Protein AF-A0A0A1UFB9-F1 (afdb_monomer_lite)

Sequence (248 aa):
MALCEDAFQDNTDITSFVYEGTDKLVIGKNAFKGVTKIVSLTANSGIQSLGTSAFEGDVALTKIDLTGLAEIPESAFKGCSKLADVTGTENVATVQKDAFNGCVKLLSVNFYAPLTKLLDSLASQNNLFFHGTVQPTTLPDPTTPINNKLKVFVTDSYTAGTFGGLIALKANCTTLQCVDITTKIPDENPPQPAANMEKALKCVDCDSKKMSVDGNNYYCEIDMTECIKTHADCRICTKGKCKKCVTS

Radius of gyration: 19.13 Å; chains: 1; bounding box: 50×53×44 Å

Foldseek 3Di:
DEQEACQCALPAPDQEEEAPDLDAYHQEHNVQANHAHHQDYYHPNYHQYYYACSNQQHCRHQEDERANDQEQHHSVCQQVCNHQYYHRQANHQEYAARSCHNVLNPQEDEHEQNHQEAQYLCQNHQEYQYHHQDEHVYAHDPVSHRHQNYAYEYFPSNPDQDHSNHGYAYLVAAQQWAKAPVQDQDPDDVDDDNVVSSVSIDIDGADQQFTDPGRRHNHGDDGNPQLCVVVVQARDDDPSDGPDGNDD

InterPro domains:
  IPR026906 BspA-type LRR region [PF13306] (5-121)
  IPR032675 Leucine-rich repeat domain superfamily [G3DSA:3.80.10.10] (2-139)
  IPR053139 Putative surface bspA-like protein [PTHR45661] (7-246)

pLDDT: mean 91.99, std 8.1, range [52.56, 98.81]

Organism: NCBI:txid370355

Structure (mmCIF, N/CA/C/O backbone):
data_AF-A0A0A1UFB9-F1
#
_entry.id   AF-A0A0A1UFB9-F1
#
loop_
_atom_site.group_PDB
_atom_site.id
_atom_site.type_symbol
_atom_site.label_atom_id
_atom_site.label_alt_id
_atom_site.label_comp_id
_atom_site.label_asym_id
_atom_site.label_entity_id
_atom_site.label_seq_id
_atom_site.pdbx_PDB_ins_code
_atom_site.Cartn_x
_atom_site.Cartn_y
_atom_site.Cartn_z
_atom_site.occupancy
_atom_site.B_iso_or_equiv
_atom_site.auth_seq_id
_atom_site.auth_comp_id
_atom_site.auth_asym_id
_atom_site.auth_atom_id
_atom_site.pdbx_PDB_model_num
ATOM 1 N N . MET A 1 1 ? -23.428 -5.415 4.091 1.00 72.31 1 MET A N 1
ATOM 2 C CA . MET A 1 1 ? -23.648 -4.802 5.416 1.00 72.31 1 MET A CA 1
ATOM 3 C C . MET A 1 1 ? -22.795 -3.549 5.504 1.00 72.31 1 MET A C 1
ATOM 5 O O . MET A 1 1 ? -21.716 -3.518 4.917 1.00 72.31 1 MET A O 1
ATOM 9 N N . ALA A 1 2 ? -23.263 -2.531 6.222 1.00 87.94 2 ALA A N 1
ATOM 10 C CA . ALA A 1 2 ? -22.475 -1.341 6.519 1.00 87.94 2 ALA A CA 1
ATOM 11 C C . ALA A 1 2 ? -22.293 -1.217 8.033 1.00 87.94 2 ALA A C 1
ATOM 13 O O . ALA A 1 2 ? -23.274 -1.299 8.772 1.00 87.94 2 ALA A O 1
ATOM 14 N N . LEU A 1 3 ? -21.056 -1.018 8.484 1.00 94.62 3 LEU A N 1
ATOM 15 C CA . LEU A 1 3 ? -20.804 -0.448 9.801 1.00 94.62 3 LEU A CA 1
ATOM 16 C C . LEU A 1 3 ? -21.127 1.040 9.718 1.00 94.62 3 LEU A C 1
ATOM 18 O O . LEU A 1 3 ? -20.627 1.732 8.829 1.00 94.62 3 LEU A O 1
ATOM 22 N N . CYS A 1 4 ? -21.993 1.511 10.608 1.00 95.25 4 CYS A N 1
ATOM 23 C CA . CYS A 1 4 ? -22.346 2.921 10.677 1.00 95.25 4 CYS A CA 1
ATOM 24 C C . CYS A 1 4 ? -21.146 3.781 11.100 1.00 95.25 4 CYS A C 1
ATOM 26 O O . CYS A 1 4 ? -20.093 3.272 11.495 1.00 95.25 4 CYS A O 1
ATOM 28 N N . GLU A 1 5 ? -21.317 5.099 11.006 1.00 97.62 5 GLU A N 1
ATOM 29 C CA . GLU A 1 5 ? -20.390 6.044 11.628 1.00 97.62 5 GLU A CA 1
ATOM 30 C C . GLU A 1 5 ? -20.233 5.723 13.125 1.00 97.62 5 GLU A C 1
ATOM 32 O O . GLU A 1 5 ? -21.190 5.291 13.773 1.00 97.62 5 GLU A O 1
ATOM 37 N N . ASP A 1 6 ? -19.002 5.852 13.623 1.00 97.69 6 ASP A N 1
ATOM 38 C CA . ASP A 1 6 ? -18.606 5.662 15.026 1.00 97.69 6 ASP A CA 1
ATOM 39 C C . ASP A 1 6 ? -18.915 4.269 15.641 1.00 97.69 6 ASP A C 1
ATOM 41 O O . ASP A 1 6 ? -18.852 4.106 16.858 1.00 97.69 6 ASP A O 1
ATOM 45 N N . ALA A 1 7 ? -19.223 3.239 14.835 1.00 96.50 7 ALA A N 1
ATOM 46 C CA . ALA A 1 7 ? -19.757 1.944 15.301 1.00 96.50 7 ALA A CA 1
ATOM 47 C C . ALA A 1 7 ? -19.012 1.288 16.488 1.00 96.50 7 ALA A C 1
ATOM 49 O O . ALA A 1 7 ? -19.645 0.724 17.381 1.00 96.50 7 ALA A O 1
ATOM 50 N N . PHE A 1 8 ? -17.680 1.352 16.494 1.00 96.25 8 PHE A N 1
ATOM 51 C CA . PHE A 1 8 ? -16.787 0.875 17.555 1.00 96.25 8 PHE A CA 1
ATOM 52 C C . PHE A 1 8 ? -15.813 1.967 18.011 1.00 96.25 8 PHE A C 1
ATOM 54 O O . PHE A 1 8 ? -14.718 1.652 18.482 1.00 96.25 8 PHE A O 1
ATOM 61 N N . GLN A 1 9 ? -16.181 3.240 17.862 1.00 97.38 9 GLN A N 1
ATOM 62 C CA . GLN A 1 9 ? -15.319 4.341 18.274 1.00 97.38 9 GLN A CA 1
ATOM 63 C C . GLN A 1 9 ? -14.924 4.208 19.757 1.00 97.38 9 GLN A C 1
ATOM 65 O O . GLN A 1 9 ? -15.755 3.908 20.615 1.00 97.38 9 GLN A O 1
ATOM 70 N N . ASP A 1 10 ? -13.636 4.411 20.035 1.00 97.00 10 ASP A N 1
ATOM 71 C CA . ASP A 1 10 ? -12.981 4.350 21.343 1.00 97.00 10 ASP A CA 1
ATOM 72 C C . ASP A 1 10 ? -13.217 3.026 22.094 1.00 97.00 10 ASP A C 1
ATOM 74 O O . ASP A 1 10 ? -13.041 2.930 23.313 1.00 97.00 10 ASP A O 1
ATOM 78 N N . ASN A 1 11 ? -13.593 1.963 21.371 1.00 94.12 11 ASN A N 1
ATOM 79 C CA . ASN A 1 11 ? -13.802 0.656 21.967 1.00 94.12 11 ASN A CA 1
ATOM 80 C C . ASN A 1 11 ? -12.454 0.033 22.350 1.00 94.12 11 ASN A C 1
ATOM 82 O O . ASN A 1 11 ? -11.648 -0.373 21.509 1.00 94.12 11 ASN A O 1
ATOM 86 N N . THR A 1 12 ? -12.217 -0.071 23.654 1.00 92.56 12 THR A N 1
ATOM 87 C CA . THR A 1 12 ? -10.966 -0.599 24.206 1.00 92.56 12 THR A CA 1
ATOM 88 C C . THR A 1 12 ? -11.024 -2.090 24.524 1.00 92.56 12 THR A C 1
ATOM 90 O O . THR A 1 12 ? -10.032 -2.633 25.005 1.00 92.56 12 THR A O 1
ATOM 93 N N . ASP A 1 13 ? -12.129 -2.779 24.231 1.00 91.94 13 ASP A N 1
ATOM 94 C CA . ASP A 1 13 ? -12.334 -4.190 24.579 1.00 91.94 13 ASP A CA 1
ATOM 95 C C . ASP A 1 13 ? -12.356 -5.125 23.369 1.00 91.94 13 ASP A C 1
ATOM 97 O O . ASP A 1 13 ? -11.975 -6.290 23.496 1.00 91.94 13 ASP A O 1
ATOM 101 N N . ILE A 1 14 ? -12.744 -4.636 22.189 1.00 91.94 14 ILE A N 1
ATOM 102 C CA . ILE A 1 14 ? -12.795 -5.443 20.971 1.00 91.94 14 ILE A CA 1
ATOM 103 C C . ILE A 1 14 ? -11.387 -5.854 20.515 1.00 91.94 14 ILE A C 1
ATOM 105 O O . ILE A 1 14 ? -10.511 -5.029 20.269 1.00 91.94 14 ILE A O 1
ATOM 109 N N . THR A 1 15 ? -11.164 -7.163 20.398 1.00 90.38 15 THR A N 1
ATOM 110 C CA . THR A 1 15 ? -9.872 -7.757 20.002 1.00 90.38 15 THR A CA 1
ATOM 111 C C . THR A 1 15 ? -9.883 -8.331 18.589 1.00 90.38 15 THR A C 1
ATOM 113 O O . THR A 1 15 ? -8.828 -8.537 17.988 1.00 90.38 15 THR A O 1
ATOM 116 N N . SER A 1 16 ? -11.069 -8.605 18.046 1.00 89.25 16 SER A N 1
ATOM 117 C CA . SER A 1 16 ? -11.245 -9.162 16.709 1.00 89.25 16 SER A CA 1
ATOM 118 C C . SER A 1 16 ? -12.557 -8.692 16.096 1.00 89.25 16 SER A C 1
ATOM 120 O O . SER A 1 16 ? -13.551 -8.506 16.797 1.00 89.25 16 SER A O 1
ATOM 122 N N . PHE A 1 17 ? -12.546 -8.522 14.777 1.00 91.56 17 PHE A N 1
ATOM 123 C CA . PHE A 1 17 ? -13.737 -8.279 13.979 1.00 91.56 17 PHE A CA 1
ATOM 124 C C . PHE A 1 17 ? -13.676 -9.164 12.733 1.00 91.56 17 PHE A C 1
ATOM 126 O O . PHE A 1 17 ? -12.712 -9.105 11.961 1.00 91.56 17 PHE A O 1
ATOM 133 N N . VAL A 1 18 ? -14.703 -9.992 12.553 1.00 92.62 18 VAL A N 1
ATOM 134 C CA . VAL A 1 18 ? -14.841 -10.895 11.408 1.00 92.62 18 VAL A CA 1
ATOM 135 C C . VAL A 1 18 ? -16.180 -10.622 10.744 1.00 92.62 18 VAL A C 1
ATOM 137 O O . VAL A 1 18 ? -17.230 -10.711 11.376 1.00 92.62 18 VAL A O 1
ATOM 140 N N . TYR A 1 19 ? -16.131 -10.296 9.458 1.00 92.50 19 TYR A N 1
ATOM 141 C CA . TYR A 1 19 ? -17.301 -10.156 8.612 1.00 92.50 19 TYR A CA 1
ATOM 142 C C . TYR A 1 19 ? -17.413 -11.343 7.653 1.00 92.50 19 TYR A C 1
ATOM 144 O O . TYR A 1 19 ? -16.629 -11.482 6.712 1.00 92.50 19 TYR A O 1
ATOM 152 N N . GLU A 1 20 ? -18.418 -12.184 7.896 1.00 91.88 20 GLU A N 1
ATOM 153 C CA . GLU A 1 20 ? -18.691 -13.411 7.132 1.00 91.88 20 GLU A CA 1
ATOM 154 C C . GLU A 1 20 ? -19.725 -13.216 6.009 1.00 91.88 20 GLU A C 1
ATOM 156 O O . GLU A 1 20 ? -20.177 -14.182 5.397 1.00 91.88 20 GLU A O 1
ATOM 161 N N . GLY A 1 21 ? -20.118 -11.969 5.727 1.00 88.62 21 GLY A N 1
ATOM 162 C CA . GLY A 1 21 ? -21.078 -11.670 4.669 1.00 88.62 21 GLY A CA 1
ATOM 163 C C . GLY A 1 21 ? -20.560 -12.017 3.271 1.00 88.62 21 GLY A C 1
ATOM 164 O O . GLY A 1 21 ? -19.362 -11.948 2.983 1.00 88.62 21 GLY A O 1
ATOM 165 N N . THR A 1 22 ? -21.490 -12.372 2.383 1.00 91.75 22 THR A N 1
ATOM 166 C CA . THR A 1 22 ? -21.216 -12.684 0.967 1.00 91.75 22 THR A CA 1
ATOM 167 C C . THR A 1 22 ? -21.089 -11.438 0.088 1.00 91.75 22 THR A C 1
ATOM 169 O O . THR A 1 22 ? -20.666 -11.519 -1.060 1.00 91.75 22 THR A O 1
ATOM 172 N N . ASP A 1 23 ? -21.516 -10.287 0.594 1.00 93.19 23 ASP A N 1
ATOM 173 C CA . ASP A 1 23 ? -21.335 -8.971 -0.005 1.00 93.19 23 ASP A CA 1
ATOM 174 C C . ASP A 1 23 ? -20.100 -8.274 0.576 1.00 93.19 23 ASP A C 1
ATOM 176 O O . ASP A 1 23 ? -19.562 -8.682 1.599 1.00 93.19 23 ASP A O 1
ATOM 180 N N . LYS A 1 24 ? -19.628 -7.211 -0.078 1.00 93.19 24 LYS A N 1
ATOM 181 C CA . LYS A 1 24 ? -18.476 -6.438 0.403 1.00 93.19 24 LYS A CA 1
ATOM 182 C C . LYS A 1 24 ? -18.845 -5.565 1.609 1.00 93.19 24 LYS A C 1
ATOM 184 O O . LYS A 1 24 ? -19.926 -4.978 1.654 1.00 93.19 24 LYS A O 1
ATOM 189 N N . LEU A 1 25 ? -17.926 -5.442 2.568 1.00 95.31 25 LEU A N 1
ATOM 190 C CA . LEU A 1 25 ? -18.120 -4.655 3.790 1.00 95.31 25 LEU A CA 1
ATOM 191 C C . LEU A 1 25 ? -17.983 -3.151 3.522 1.00 95.31 25 LEU A C 1
ATOM 193 O O . LEU A 1 25 ? -16.974 -2.710 2.979 1.00 95.31 25 LEU A O 1
ATOM 197 N N . VAL A 1 26 ? -18.950 -2.350 3.963 1.00 96.25 26 VAL A N 1
ATOM 198 C CA . VAL A 1 26 ? -18.821 -0.884 4.022 1.00 96.25 26 VAL A CA 1
ATOM 199 C C . VAL A 1 26 ? -18.446 -0.484 5.447 1.00 96.25 26 VAL A C 1
ATOM 201 O O . VAL A 1 26 ? -19.168 -0.825 6.382 1.00 96.25 26 VAL A O 1
ATOM 204 N N . ILE A 1 27 ? -17.333 0.230 5.625 1.00 97.38 27 ILE A N 1
ATOM 205 C CA . ILE A 1 27 ? -16.881 0.718 6.936 1.00 97.38 27 ILE A CA 1
ATOM 206 C C . ILE A 1 27 ? -17.120 2.225 7.009 1.00 97.38 27 ILE A C 1
ATOM 208 O O . ILE A 1 27 ? -16.573 2.975 6.202 1.00 97.38 27 ILE A O 1
ATOM 212 N N . GLY A 1 28 ? -17.955 2.658 7.953 1.00 98.25 28 GLY A N 1
ATOM 213 C CA . GLY A 1 28 ? -18.307 4.059 8.154 1.00 98.25 28 GLY A CA 1
ATOM 214 C C . GLY A 1 28 ? -17.155 4.927 8.661 1.00 98.25 28 GLY A C 1
ATOM 215 O O . GLY A 1 28 ? -16.090 4.448 9.060 1.00 98.25 28 GLY A O 1
ATOM 216 N N . LYS A 1 29 ? -17.387 6.242 8.651 1.00 98.56 29 LYS A N 1
ATOM 217 C CA . LYS A 1 29 ? -16.481 7.230 9.247 1.00 98.56 29 LYS A CA 1
ATOM 218 C C . LYS A 1 29 ? -16.231 6.889 10.719 1.00 98.56 29 LYS A C 1
ATOM 220 O O . LYS A 1 29 ? -17.159 6.480 11.408 1.00 98.56 29 LYS A O 1
ATOM 225 N N . ASN A 1 30 ? -14.981 7.017 11.168 1.00 98.38 30 ASN A N 1
ATOM 226 C CA . ASN A 1 30 ? -14.543 6.718 12.540 1.00 98.38 30 ASN A CA 1
ATOM 227 C C . ASN A 1 30 ? -14.933 5.325 13.090 1.00 98.38 30 ASN A C 1
ATOM 229 O O . ASN A 1 30 ? -14.863 5.121 14.301 1.00 98.38 30 ASN A O 1
ATOM 233 N N . ALA A 1 31 ? -15.368 4.366 12.262 1.00 97.88 31 ALA A N 1
ATOM 234 C CA . ALA A 1 31 ? -16.019 3.150 12.758 1.00 97.88 31 ALA A CA 1
ATOM 235 C C . ALA A 1 31 ? -15.164 2.339 13.748 1.00 97.88 31 ALA A C 1
ATOM 237 O O . ALA A 1 31 ? -15.726 1.665 14.598 1.00 97.88 31 ALA A O 1
ATOM 238 N N . PHE A 1 32 ? -13.838 2.422 13.665 1.00 97.69 32 PHE A N 1
ATOM 239 C CA . PHE A 1 32 ? -12.862 1.837 14.590 1.00 97.69 32 PHE A CA 1
ATOM 240 C C . PHE A 1 32 ? -11.864 2.884 15.116 1.00 97.69 32 PHE A C 1
ATOM 242 O O . PHE A 1 32 ? -10.757 2.546 15.537 1.00 97.69 32 PHE A O 1
ATOM 249 N N . LYS A 1 33 ? -12.223 4.173 15.087 1.00 98.00 33 LYS A N 1
ATOM 250 C CA . LYS A 1 33 ? -11.362 5.237 15.609 1.00 98.00 33 LYS A CA 1
ATOM 251 C C . LYS A 1 33 ? -11.097 5.010 17.096 1.00 98.00 33 LYS A C 1
ATOM 253 O O . LYS A 1 33 ? -12.036 4.781 17.842 1.00 98.00 33 LYS A O 1
ATOM 258 N N . GLY A 1 34 ? -9.842 5.073 17.529 1.00 96.75 34 GLY A N 1
ATOM 259 C CA . GLY A 1 34 ? -9.447 4.922 18.932 1.00 96.75 34 GLY A CA 1
ATOM 260 C C . GLY A 1 34 ? -9.547 3.496 19.483 1.00 96.75 34 GLY A C 1
ATOM 261 O O . GLY A 1 34 ? -9.358 3.292 20.682 1.00 96.75 34 GLY A O 1
ATOM 262 N N . VAL A 1 35 ? -9.818 2.492 18.643 1.00 96.06 35 VAL A N 1
ATOM 263 C CA . VAL A 1 35 ? -9.747 1.083 19.051 1.00 96.06 35 VAL A CA 1
ATOM 264 C C . VAL A 1 35 ? -8.301 0.720 19.371 1.00 96.06 35 VAL A C 1
ATOM 266 O O . VAL A 1 35 ? -7.392 1.119 18.670 1.00 96.06 35 VAL A O 1
ATOM 269 N N . THR A 1 36 ? -8.034 -0.027 20.442 1.00 93.81 36 THR A N 1
ATOM 270 C CA . THR A 1 36 ? -6.639 -0.247 20.899 1.00 93.81 36 THR A CA 1
ATOM 271 C C . THR A 1 36 ? -6.198 -1.704 20.922 1.00 93.81 36 THR A C 1
ATOM 273 O O . THR A 1 36 ? -5.079 -1.996 21.356 1.00 93.81 36 THR A O 1
ATOM 276 N N . LYS A 1 37 ? -7.059 -2.634 20.487 1.00 93.62 37 LYS A N 1
ATOM 277 C CA . LYS A 1 37 ? -6.829 -4.079 20.640 1.00 93.62 37 LYS A CA 1
ATOM 278 C C . LYS A 1 37 ? -7.115 -4.937 19.399 1.00 93.62 37 LYS A C 1
ATOM 280 O O . LYS A 1 37 ? -6.776 -6.121 19.440 1.00 93.62 37 LYS A O 1
ATOM 285 N N . ILE A 1 38 ? -7.668 -4.404 18.304 1.00 90.81 38 ILE A N 1
ATOM 286 C CA . ILE A 1 38 ? -7.884 -5.192 17.077 1.00 90.81 38 ILE A CA 1
ATOM 287 C C . ILE A 1 38 ? -6.554 -5.381 16.349 1.00 90.81 38 ILE A C 1
ATOM 289 O O . ILE A 1 38 ? -5.980 -4.442 15.824 1.00 90.81 38 ILE A O 1
ATOM 293 N N . V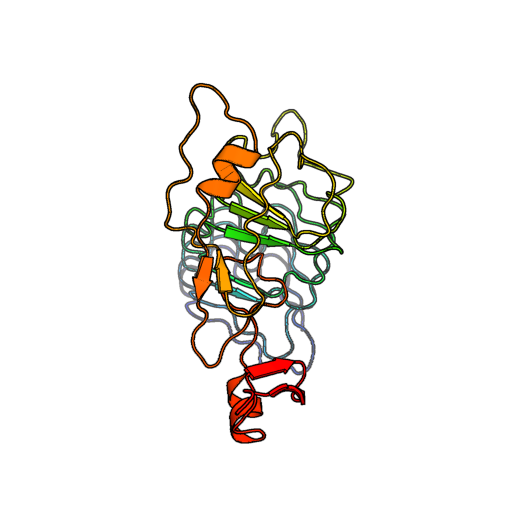AL A 1 39 ? -6.066 -6.619 16.274 1.00 87.56 39 VAL A N 1
ATOM 294 C CA . VAL A 1 39 ? -4.804 -6.929 15.570 1.00 87.56 39 VAL A CA 1
ATOM 295 C C . VAL A 1 39 ? -5.000 -7.022 14.053 1.00 87.56 39 VAL A C 1
ATOM 297 O O . VAL A 1 39 ? -4.094 -6.701 13.278 1.00 87.56 39 VAL A O 1
ATOM 300 N N . SER A 1 40 ? -6.183 -7.472 13.630 1.00 83.06 40 SER A N 1
ATOM 301 C CA . SER A 1 40 ? -6.569 -7.637 12.229 1.00 83.06 40 SER A CA 1
ATOM 302 C C . SER A 1 40 ? -8.086 -7.609 12.066 1.00 83.06 40 SER A C 1
ATOM 304 O O . SER A 1 40 ? -8.804 -8.179 12.891 1.00 83.06 40 SER A O 1
ATOM 306 N N . LEU A 1 41 ? -8.552 -7.042 10.955 1.00 90.44 41 LEU A N 1
ATOM 307 C CA . LEU A 1 41 ? -9.936 -7.120 10.494 1.00 90.44 41 LEU A CA 1
ATOM 308 C C . LEU A 1 41 ? -10.030 -8.110 9.328 1.00 90.44 41 LEU A C 1
ATOM 310 O O . LEU A 1 41 ? -9.245 -8.028 8.387 1.00 90.44 41 LEU A O 1
ATOM 314 N N . THR A 1 42 ? -10.985 -9.041 9.385 1.00 88.25 42 THR A N 1
ATOM 315 C CA . THR A 1 42 ? -11.231 -10.001 8.294 1.00 88.25 42 THR A CA 1
ATOM 316 C C . THR A 1 42 ? -12.593 -9.739 7.666 1.00 88.25 42 THR A C 1
ATOM 318 O O . THR A 1 42 ? -13.601 -9.741 8.368 1.00 88.25 42 THR A O 1
ATOM 321 N N . ALA A 1 43 ? -12.634 -9.544 6.348 1.00 90.94 43 ALA A N 1
ATOM 322 C CA . ALA A 1 43 ? -13.863 -9.458 5.562 1.00 90.94 43 ALA A CA 1
ATOM 323 C C . ALA A 1 43 ? -13.732 -10.370 4.336 1.00 90.94 43 ALA A C 1
ATOM 325 O O . ALA A 1 43 ? -13.026 -10.027 3.392 1.00 90.94 43 ALA A O 1
ATOM 326 N N . ASN A 1 44 ? -14.395 -11.531 4.348 1.00 87.12 44 ASN A N 1
ATOM 327 C CA . ASN A 1 44 ? -14.153 -12.604 3.365 1.00 87.12 44 ASN A CA 1
ATOM 328 C C . ASN A 1 44 ? -14.415 -12.177 1.916 1.00 87.12 44 ASN A C 1
ATOM 330 O O . ASN A 1 44 ? -13.690 -12.563 1.004 1.00 87.12 44 ASN A O 1
ATOM 334 N N . SER A 1 45 ? -15.445 -11.359 1.715 1.00 90.12 45 SER A N 1
ATOM 335 C CA . SER A 1 45 ? -15.814 -10.829 0.399 1.00 90.12 45 SER A CA 1
ATOM 336 C C . SER A 1 45 ? -15.057 -9.542 0.038 1.00 90.12 45 SER A C 1
ATOM 338 O O . SER A 1 45 ? -15.257 -8.993 -1.046 1.00 90.12 45 SER A O 1
ATOM 340 N N . GLY A 1 46 ? -14.186 -9.059 0.931 1.00 92.12 46 GLY A N 1
ATOM 341 C CA . GLY A 1 46 ? -13.446 -7.806 0.816 1.00 92.12 46 GLY A CA 1
ATOM 342 C C . GLY A 1 46 ? -14.195 -6.586 1.360 1.00 92.12 46 GLY A C 1
ATOM 343 O O . GLY A 1 46 ? -15.350 -6.656 1.794 1.00 92.12 46 GLY A O 1
ATOM 344 N N . ILE A 1 47 ? -13.515 -5.441 1.323 1.00 94.88 47 ILE A N 1
ATOM 345 C CA . ILE A 1 47 ? -14.041 -4.141 1.751 1.00 94.88 47 ILE A CA 1
ATOM 346 C C . ILE A 1 47 ? -14.488 -3.366 0.503 1.00 94.88 47 ILE A C 1
ATOM 348 O O . ILE A 1 47 ? -13.776 -3.296 -0.495 1.00 94.88 47 ILE A O 1
ATOM 352 N N . GLN A 1 48 ? -15.697 -2.808 0.533 1.00 95.06 48 GLN A N 1
ATOM 353 C CA . GLN A 1 48 ? -16.255 -1.984 -0.543 1.00 95.06 48 GLN A CA 1
ATOM 354 C C . GLN A 1 48 ? -15.777 -0.535 -0.453 1.00 95.06 48 GLN A C 1
ATOM 356 O O . GLN A 1 48 ? -15.500 0.086 -1.478 1.00 95.06 48 GLN A O 1
ATOM 361 N N . SER A 1 49 ? -15.749 0.013 0.762 1.00 95.75 49 SER A N 1
ATOM 362 C CA . SER A 1 49 ? -15.375 1.399 1.034 1.00 95.75 49 SER A CA 1
ATOM 363 C C . SER A 1 49 ? -14.975 1.589 2.495 1.00 95.75 49 SER A C 1
ATOM 365 O O . SER A 1 49 ? -15.465 0.884 3.382 1.00 95.75 49 SER A O 1
ATOM 367 N N . LEU A 1 50 ? -14.137 2.596 2.727 1.00 97.12 50 LEU A N 1
ATOM 368 C CA . LEU A 1 50 ? -13.759 3.100 4.043 1.00 97.12 50 LEU A CA 1
ATOM 369 C C . LEU A 1 50 ? -14.286 4.527 4.208 1.00 97.12 50 LEU A C 1
ATOM 371 O O . LEU A 1 50 ? -14.340 5.283 3.239 1.00 97.12 50 LEU A O 1
ATOM 375 N N . GLY A 1 51 ? -14.647 4.904 5.430 1.00 98.38 51 GLY A N 1
ATOM 376 C CA . GLY A 1 51 ? -14.920 6.287 5.797 1.00 98.38 51 GLY A CA 1
ATOM 377 C C . GLY A 1 51 ? -13.662 7.022 6.261 1.00 98.38 51 GLY A C 1
ATOM 378 O O . GLY A 1 51 ? -12.653 6.409 6.615 1.00 98.38 51 GLY A O 1
ATOM 379 N N . THR A 1 52 ? -13.735 8.353 6.298 1.00 98.69 52 THR A N 1
ATOM 380 C CA . THR A 1 52 ? -12.722 9.213 6.932 1.00 98.69 52 THR A CA 1
ATOM 381 C C . THR A 1 52 ? -12.402 8.715 8.339 1.00 98.69 52 THR A C 1
ATOM 383 O O . THR A 1 52 ? -13.314 8.350 9.086 1.00 98.69 52 THR A O 1
ATOM 386 N N . SER A 1 53 ? -11.117 8.688 8.697 1.00 98.69 53 SER A N 1
ATOM 387 C CA . SER A 1 53 ? -10.654 8.287 10.031 1.00 98.69 53 SER A CA 1
ATOM 388 C C . SER A 1 53 ? -11.129 6.903 10.506 1.00 98.69 53 SER A C 1
ATOM 390 O O . SER A 1 53 ? -11.156 6.655 11.709 1.00 98.69 53 SER A O 1
ATOM 392 N N . ALA A 1 54 ? -11.513 5.992 9.599 1.00 98.25 54 ALA A N 1
ATOM 393 C CA . ALA A 1 54 ? -12.129 4.709 9.956 1.00 98.25 54 ALA A CA 1
ATOM 394 C C . ALA A 1 54 ? -11.342 3.899 11.001 1.00 98.25 54 ALA A C 1
ATOM 396 O O . ALA A 1 54 ? -11.975 3.278 11.842 1.00 98.25 54 ALA A O 1
ATOM 397 N N . PHE A 1 55 ? -10.009 3.942 10.985 1.00 98.25 55 PHE A N 1
ATOM 398 C CA . PHE A 1 55 ? -9.115 3.293 11.953 1.00 98.25 55 PHE A CA 1
ATOM 399 C C . PHE A 1 55 ? -8.155 4.299 12.608 1.00 98.25 55 PHE A C 1
ATOM 401 O O . PHE A 1 55 ? -7.067 3.937 13.049 1.00 98.25 55 PHE A O 1
ATOM 408 N N . GLU A 1 56 ? -8.505 5.588 12.649 1.00 98.50 56 GLU A N 1
ATOM 409 C CA . GLU A 1 56 ? -7.630 6.597 13.252 1.00 98.50 56 GLU A CA 1
ATOM 410 C C . GLU A 1 56 ? -7.328 6.234 14.715 1.00 98.50 56 GLU A C 1
ATOM 412 O O . GLU A 1 56 ? -8.233 6.059 15.520 1.00 98.50 56 GLU A O 1
ATOM 417 N N . GLY A 1 57 ? -6.054 6.145 15.081 1.00 97.62 57 GLY A N 1
ATOM 418 C CA . GLY A 1 57 ? -5.614 5.800 16.427 1.00 97.62 57 GLY A CA 1
ATOM 419 C C . GLY A 1 57 ? -5.660 4.306 16.750 1.00 97.62 57 GLY A C 1
ATOM 420 O O . GLY A 1 57 ? -5.456 3.973 17.917 1.00 97.62 57 GLY A O 1
ATOM 421 N N . ASP A 1 58 ? -5.871 3.413 15.770 1.00 95.81 58 ASP A N 1
ATOM 422 C CA . ASP A 1 58 ? -5.791 1.969 16.015 1.00 95.81 58 ASP A CA 1
ATOM 423 C C . ASP A 1 58 ? -4.350 1.482 16.204 1.00 95.81 58 ASP A C 1
ATOM 425 O O . ASP A 1 58 ? -3.648 1.055 15.286 1.00 95.81 58 ASP A O 1
ATOM 429 N N . VAL A 1 59 ? -3.881 1.548 17.448 1.00 95.50 59 VAL A N 1
ATOM 430 C CA . VAL A 1 59 ? -2.510 1.177 17.824 1.00 95.50 59 VAL A CA 1
ATOM 431 C C . VAL A 1 59 ? -2.269 -0.336 17.875 1.00 95.50 59 VAL A C 1
ATOM 433 O O . VAL A 1 59 ? -1.156 -0.754 18.214 1.00 95.50 59 VAL A O 1
ATOM 436 N N . ALA A 1 60 ? -3.274 -1.168 17.589 1.00 95.81 60 ALA A N 1
ATOM 437 C CA . ALA A 1 60 ? -3.137 -2.621 17.547 1.00 95.81 60 ALA A CA 1
ATOM 438 C C . ALA A 1 60 ? -3.157 -3.192 16.132 1.00 95.81 60 ALA A C 1
ATOM 440 O O . ALA A 1 60 ? -2.523 -4.232 15.934 1.00 95.81 60 ALA A O 1
ATOM 441 N N . LEU A 1 61 ? -3.813 -2.529 15.174 1.00 96.38 61 LEU A N 1
ATOM 442 C CA . LEU A 1 61 ? -3.915 -3.015 13.802 1.00 96.38 61 LEU A CA 1
ATOM 443 C C . LEU A 1 61 ? -2.520 -3.234 13.213 1.00 96.38 61 LEU A C 1
ATOM 445 O O . LEU A 1 61 ? -1.703 -2.319 13.169 1.00 96.38 61 LEU A O 1
ATOM 449 N N . THR A 1 62 ? -2.238 -4.460 12.774 1.00 9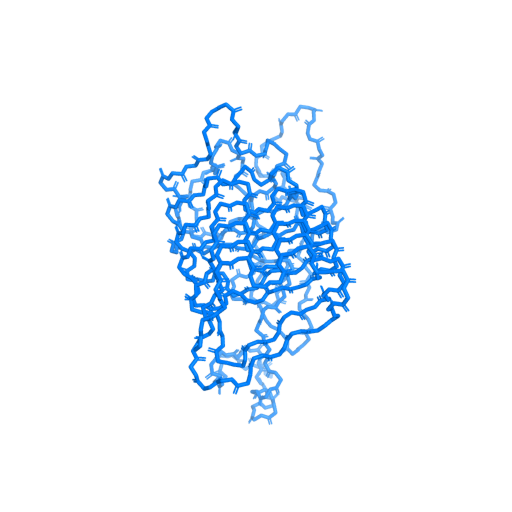6.44 62 THR A N 1
ATOM 450 C CA . THR A 1 62 ? -0.921 -4.837 12.221 1.00 96.44 62 THR A CA 1
ATOM 451 C C . THR A 1 62 ? -0.925 -4.963 10.709 1.00 96.44 62 THR A C 1
ATOM 453 O O . THR A 1 62 ? 0.101 -4.727 10.072 1.00 96.44 62 THR A O 1
ATOM 456 N N . LYS A 1 63 ? -2.074 -5.316 10.132 1.00 95.19 63 LYS A N 1
ATOM 457 C CA . LYS A 1 63 ? -2.228 -5.530 8.698 1.00 95.19 63 LYS A CA 1
ATOM 458 C C . LYS A 1 63 ? -3.631 -5.198 8.220 1.00 95.19 63 LYS A C 1
ATOM 460 O O . LYS A 1 63 ? -4.595 -5.416 8.958 1.00 95.19 63 LYS A O 1
ATOM 465 N N . ILE A 1 64 ? -3.745 -4.762 6.970 1.00 95.38 64 ILE A N 1
ATOM 466 C CA . ILE A 1 64 ? -5.032 -4.616 6.289 1.00 95.38 64 ILE A CA 1
ATOM 467 C C . ILE A 1 64 ? -4.924 -4.919 4.792 1.00 95.38 64 ILE A C 1
ATOM 469 O O . ILE A 1 64 ? -3.949 -4.559 4.135 1.00 95.38 64 ILE A O 1
ATOM 473 N N . ASP A 1 65 ? -5.955 -5.579 4.266 1.00 94.12 65 ASP A N 1
ATOM 474 C CA . ASP A 1 65 ? -6.136 -5.817 2.838 1.00 94.12 65 ASP A CA 1
ATOM 475 C C . ASP A 1 65 ? -7.173 -4.837 2.275 1.00 94.12 65 ASP A C 1
ATOM 477 O O . ASP A 1 65 ? -8.317 -4.786 2.732 1.00 94.12 65 ASP A O 1
ATOM 481 N N . LEU A 1 66 ? -6.755 -4.044 1.291 1.00 95.69 66 LEU A N 1
ATOM 482 C CA . LEU A 1 66 ? -7.545 -2.998 0.644 1.00 95.69 66 LEU A CA 1
ATOM 483 C C . LEU A 1 66 ? -8.073 -3.422 -0.732 1.00 95.69 66 LEU A C 1
ATOM 485 O O . LEU A 1 66 ? -8.548 -2.574 -1.493 1.00 95.69 66 LEU A O 1
ATOM 489 N N . THR A 1 67 ? -8.015 -4.719 -1.055 1.00 92.94 67 THR A N 1
ATOM 490 C CA . THR A 1 67 ? -8.380 -5.251 -2.372 1.00 92.94 67 THR A CA 1
ATOM 491 C C . THR A 1 67 ? -9.735 -4.726 -2.850 1.00 92.94 67 THR A C 1
ATOM 493 O O . THR A 1 67 ? -10.797 -5.020 -2.297 1.00 92.94 67 THR A O 1
ATOM 496 N N . GLY A 1 68 ? -9.696 -3.979 -3.956 1.00 91.88 68 GLY A N 1
ATOM 497 C CA . GLY A 1 68 ? -10.883 -3.450 -4.630 1.00 91.88 68 GLY A CA 1
ATOM 498 C C . GLY A 1 68 ? -11.346 -2.071 -4.158 1.00 91.88 68 GLY A C 1
ATOM 499 O O . GLY A 1 68 ? -12.349 -1.589 -4.685 1.00 91.88 68 GLY A O 1
ATOM 500 N N . LEU A 1 69 ? -10.636 -1.430 -3.226 1.00 97.25 69 LEU A N 1
ATOM 501 C CA . LEU A 1 69 ? -10.877 -0.034 -2.874 1.00 97.25 69 LEU A CA 1
ATOM 502 C C . LEU A 1 69 ? -10.345 0.910 -3.955 1.00 97.25 69 LEU A C 1
ATOM 504 O O . LEU A 1 69 ? -9.227 0.757 -4.442 1.00 97.25 69 LEU A O 1
ATOM 508 N N . ALA A 1 70 ? -11.151 1.917 -4.293 1.00 97.38 70 ALA A N 1
ATOM 509 C CA . ALA A 1 70 ? -10.761 2.996 -5.200 1.00 97.38 70 ALA A CA 1
ATOM 510 C C . ALA A 1 70 ? -10.106 4.180 -4.466 1.00 97.38 70 ALA A C 1
ATOM 512 O O . ALA A 1 70 ? -9.380 4.964 -5.075 1.00 97.38 70 ALA A O 1
ATOM 513 N N . GLU A 1 71 ? -10.357 4.323 -3.165 1.00 98.50 71 GLU A N 1
ATOM 514 C CA . GLU A 1 71 ? -9.892 5.453 -2.368 1.00 98.50 71 GLU A CA 1
ATOM 515 C C . GLU A 1 71 ? -9.482 5.006 -0.965 1.00 98.50 71 GLU A C 1
ATOM 517 O O . GLU A 1 71 ? -10.156 4.181 -0.344 1.00 98.50 71 GLU A O 1
ATOM 522 N N . ILE A 1 72 ? -8.390 5.592 -0.473 1.00 98.75 72 ILE A N 1
ATOM 523 C CA . ILE A 1 72 ? -7.991 5.558 0.932 1.00 98.75 72 ILE A CA 1
ATOM 524 C C . ILE A 1 72 ? -8.331 6.930 1.533 1.00 98.75 72 ILE A C 1
ATOM 526 O O . ILE A 1 72 ? -7.675 7.913 1.173 1.00 98.75 72 ILE A O 1
ATOM 530 N N . PRO A 1 73 ? -9.364 7.019 2.393 1.00 98.81 73 PRO A N 1
ATOM 531 C CA . PRO A 1 73 ? -9.880 8.288 2.902 1.00 98.81 73 PRO A CA 1
ATOM 532 C C . PRO A 1 73 ? -8.912 9.051 3.802 1.00 98.81 73 PRO A C 1
ATOM 534 O O . PRO A 1 73 ? -7.925 8.511 4.306 1.00 98.81 73 PRO A O 1
ATOM 537 N N . GLU A 1 74 ? -9.247 10.321 4.044 1.00 98.69 74 GLU A N 1
ATOM 538 C CA . GLU A 1 74 ? -8.458 11.199 4.906 1.00 98.69 74 GLU A CA 1
ATOM 539 C C . GLU A 1 74 ? -8.315 10.577 6.296 1.00 98.69 74 GLU A C 1
ATOM 541 O O . GLU A 1 74 ? -9.290 10.095 6.881 1.00 98.69 74 GLU A O 1
ATOM 546 N N . SER A 1 75 ? -7.083 10.567 6.808 1.00 98.69 75 SER A N 1
ATOM 547 C CA . SER A 1 75 ? -6.737 10.019 8.124 1.00 98.69 75 SER A CA 1
ATOM 548 C C . SER A 1 75 ? -7.179 8.567 8.380 1.00 98.69 75 SER A C 1
ATOM 550 O O . SER A 1 75 ? -7.197 8.147 9.535 1.00 98.69 75 SER A O 1
ATOM 552 N N . ALA A 1 76 ? -7.517 7.778 7.348 1.00 98.62 76 ALA A N 1
ATOM 553 C CA . ALA A 1 76 ? -8.127 6.453 7.508 1.00 98.62 76 ALA A CA 1
ATOM 554 C C . ALA A 1 76 ? -7.357 5.517 8.455 1.00 98.62 76 ALA A C 1
ATOM 556 O O . ALA A 1 76 ? -7.994 4.805 9.222 1.00 98.62 76 ALA A O 1
ATOM 557 N N . PHE A 1 77 ? -6.022 5.563 8.444 1.00 98.75 77 PHE A N 1
ATOM 558 C CA . PHE A 1 77 ? -5.128 4.799 9.324 1.00 98.75 77 PHE A CA 1
ATOM 559 C C . PHE A 1 77 ? -4.208 5.706 10.148 1.00 98.75 77 PHE A C 1
ATOM 561 O O . PHE A 1 77 ? -3.171 5.271 10.653 1.00 98.75 77 PHE A O 1
ATOM 568 N N . LYS A 1 78 ? -4.550 6.989 10.297 1.00 98.69 78 LYS A N 1
ATOM 569 C CA . LYS A 1 78 ? -3.710 7.940 11.027 1.00 98.69 78 LYS A CA 1
ATOM 570 C C . LYS A 1 78 ? -3.450 7.439 12.446 1.00 98.69 78 LYS A C 1
ATOM 572 O O . LYS A 1 78 ? -4.379 7.112 13.165 1.00 98.69 78 LYS A O 1
ATOM 577 N N . GLY A 1 79 ? -2.194 7.375 12.870 1.00 98.44 79 GLY A N 1
ATOM 578 C CA . GLY A 1 79 ? -1.804 6.908 14.198 1.00 98.44 79 GLY A CA 1
ATOM 579 C C . GLY A 1 79 ? -1.866 5.390 14.398 1.00 98.44 79 GLY A C 1
ATOM 580 O O . GLY A 1 79 ? -1.645 4.946 15.527 1.00 98.44 79 GLY A O 1
ATOM 581 N N . CYS A 1 80 ? -2.098 4.588 13.348 1.00 98.25 80 CYS A N 1
ATOM 582 C CA . CYS A 1 80 ? -2.001 3.125 13.4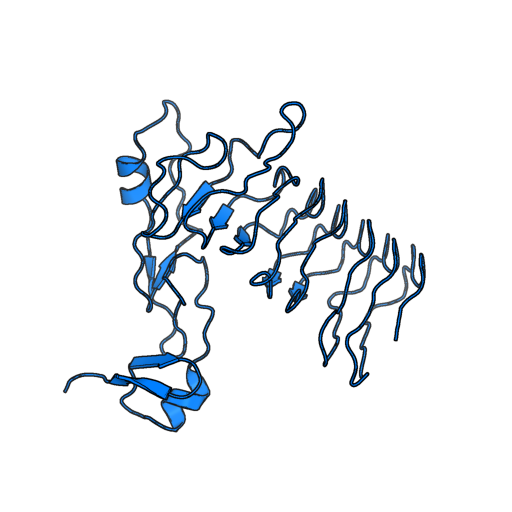09 1.00 98.25 80 CYS A CA 1
ATOM 583 C C . CYS A 1 80 ? -0.543 2.667 13.578 1.00 98.25 80 CYS A C 1
ATOM 585 O O . CYS A 1 80 ? 0.096 2.145 12.667 1.00 98.25 80 CYS A O 1
ATOM 587 N N . SER A 1 81 ? 0.028 2.897 14.759 1.00 97.81 81 SER A N 1
ATOM 588 C CA . SER A 1 81 ? 1.474 2.801 14.998 1.00 97.81 81 SER A CA 1
ATOM 589 C C . SER A 1 81 ? 2.060 1.392 14.859 1.00 97.81 81 SER A C 1
ATOM 591 O O . SER A 1 81 ? 3.278 1.261 14.735 1.00 97.81 81 SER A O 1
ATOM 593 N N . LYS A 1 82 ? 1.224 0.346 14.868 1.00 98.00 82 LYS A N 1
ATOM 594 C CA . LYS A 1 82 ? 1.632 -1.048 14.641 1.00 98.00 82 LYS A CA 1
ATOM 595 C C . LYS A 1 82 ? 1.328 -1.568 13.241 1.00 98.00 82 LYS A C 1
ATOM 597 O O . LYS A 1 82 ? 1.780 -2.672 12.938 1.00 98.00 82 LYS A O 1
ATOM 602 N N . LEU A 1 83 ? 0.630 -0.798 12.404 1.00 98.06 83 LEU A N 1
ATOM 603 C CA . LEU A 1 83 ? 0.324 -1.207 11.039 1.00 98.06 83 LEU A CA 1
ATOM 604 C C . LEU A 1 83 ? 1.645 -1.353 10.297 1.00 98.06 83 LEU A C 1
ATOM 606 O O . LEU A 1 83 ? 2.405 -0.393 10.213 1.00 98.06 83 LEU A O 1
ATOM 610 N N . ALA A 1 84 ? 1.933 -2.564 9.839 1.00 96.69 84 ALA A N 1
ATOM 611 C CA . ALA A 1 84 ? 3.176 -2.932 9.176 1.00 96.69 84 ALA A CA 1
ATOM 612 C C . ALA A 1 84 ? 2.936 -3.370 7.730 1.00 96.69 84 ALA A C 1
ATOM 614 O O . ALA A 1 84 ? 3.801 -3.143 6.889 1.00 96.69 84 ALA A O 1
ATOM 615 N N . ASP A 1 85 ? 1.754 -3.926 7.446 1.00 94.88 85 ASP A N 1
ATOM 616 C CA . ASP A 1 85 ? 1.425 -4.492 6.141 1.00 94.88 85 ASP A CA 1
ATOM 617 C C . ASP A 1 85 ? 0.119 -3.914 5.582 1.00 94.88 85 ASP A C 1
ATOM 619 O O . ASP A 1 85 ? -0.954 -4.037 6.176 1.00 94.88 85 ASP A O 1
ATOM 623 N N . VAL A 1 86 ? 0.206 -3.316 4.396 1.00 96.19 86 VAL A N 1
ATOM 624 C CA . VAL A 1 86 ? -0.949 -2.881 3.605 1.00 96.19 86 VAL A CA 1
ATOM 625 C C . VAL A 1 86 ? -0.850 -3.531 2.233 1.00 96.19 86 VAL A C 1
ATOM 627 O O . VAL A 1 86 ? 0.128 -3.326 1.514 1.00 96.19 86 VAL A O 1
ATOM 630 N N . THR A 1 87 ? -1.863 -4.313 1.869 1.00 93.56 87 THR A N 1
ATOM 631 C CA . THR A 1 87 ? -1.946 -5.018 0.580 1.00 93.56 87 THR A CA 1
ATOM 632 C C . THR A 1 87 ? -3.209 -4.621 -0.181 1.00 93.56 87 THR A C 1
ATOM 634 O O . THR A 1 87 ? -4.067 -3.924 0.360 1.00 93.56 87 THR A O 1
ATOM 637 N N . GLY A 1 88 ? -3.352 -5.062 -1.434 1.00 93.62 88 GLY A N 1
ATOM 638 C CA . GLY A 1 88 ? -4.598 -4.879 -2.187 1.00 93.62 88 GLY A CA 1
ATOM 639 C C . GLY A 1 88 ? -4.798 -3.468 -2.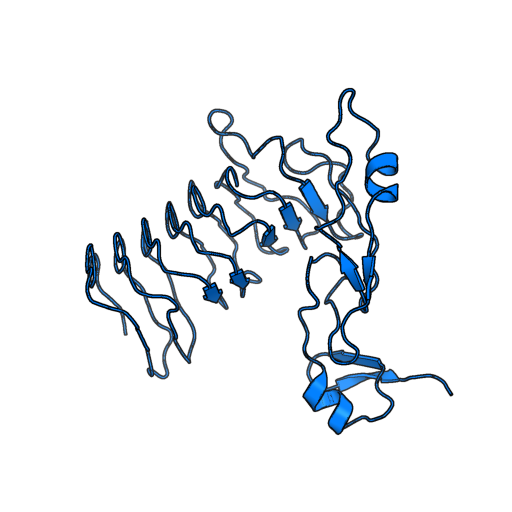754 1.00 93.62 88 GLY A C 1
ATOM 640 O O . GLY A 1 88 ? -5.929 -3.027 -2.962 1.00 93.62 88 GLY A O 1
ATOM 641 N N . THR A 1 89 ? -3.718 -2.713 -2.964 1.00 96.69 89 THR A N 1
ATOM 642 C CA . THR A 1 89 ? -3.762 -1.308 -3.403 1.00 96.69 89 THR A CA 1
ATOM 643 C C . THR A 1 89 ? -3.818 -1.131 -4.926 1.00 96.69 89 THR A C 1
ATOM 645 O O . THR A 1 89 ? -3.747 -0.006 -5.418 1.00 96.69 89 THR A O 1
ATOM 648 N N . GLU A 1 90 ? -3.978 -2.208 -5.700 1.00 95.31 90 GLU A N 1
ATOM 649 C CA . GLU A 1 90 ? -3.900 -2.216 -7.170 1.00 95.31 90 GLU A CA 1
ATOM 650 C C . GLU A 1 90 ? -4.955 -1.333 -7.839 1.00 95.31 90 GLU A C 1
ATOM 652 O O . GLU A 1 90 ? -4.723 -0.828 -8.935 1.00 95.31 90 GLU A O 1
ATOM 657 N N . ASN A 1 91 ? -6.101 -1.133 -7.183 1.00 97.25 91 ASN A N 1
ATOM 658 C CA . ASN A 1 91 ? -7.215 -0.334 -7.699 1.00 97.25 91 ASN A CA 1
ATOM 659 C C . ASN A 1 91 ? -7.312 1.064 -7.070 1.00 97.25 91 ASN A C 1
ATOM 661 O O . ASN A 1 91 ? -8.203 1.832 -7.438 1.00 97.25 91 ASN A O 1
ATOM 665 N N . VAL A 1 92 ? -6.422 1.403 -6.133 1.00 98.62 92 VAL A N 1
ATOM 666 C CA . VAL A 1 92 ? -6.478 2.679 -5.415 1.00 98.62 92 VAL A CA 1
ATOM 667 C C . VAL A 1 92 ? -6.130 3.813 -6.375 1.00 98.62 92 VAL A C 1
ATOM 669 O O . VAL A 1 92 ? -5.004 3.931 -6.851 1.00 98.62 92 VAL A O 1
ATOM 672 N N . ALA A 1 93 ? -7.111 4.671 -6.638 1.00 98.62 93 ALA A N 1
ATOM 673 C CA . ALA A 1 93 ? -6.983 5.841 -7.493 1.00 98.62 93 ALA A CA 1
ATOM 674 C C . ALA A 1 93 ? -6.658 7.117 -6.709 1.00 98.62 93 ALA A C 1
ATOM 676 O O . ALA A 1 93 ? -6.069 8.049 -7.265 1.00 98.62 93 ALA A O 1
ATOM 677 N N . THR A 1 94 ? -7.053 7.177 -5.433 1.00 98.81 94 THR A N 1
ATOM 678 C CA . THR A 1 94 ? -6.832 8.328 -4.550 1.00 98.81 94 THR A CA 1
ATOM 679 C C . THR A 1 94 ? -6.368 7.885 -3.168 1.00 98.81 94 THR A C 1
ATOM 681 O O . THR A 1 94 ? -6.981 7.024 -2.544 1.00 98.81 94 THR A O 1
ATOM 684 N N . VAL A 1 95 ? -5.310 8.520 -2.673 1.00 98.81 95 VAL A N 1
ATOM 685 C CA . VAL A 1 95 ? -4.882 8.444 -1.272 1.00 98.81 95 VAL A CA 1
ATOM 686 C C . VAL A 1 95 ? -4.996 9.845 -0.698 1.00 98.81 95 VAL A C 1
ATOM 688 O O . VAL A 1 95 ? -4.300 10.757 -1.146 1.00 98.81 95 VAL A O 1
ATOM 691 N N . GLN A 1 96 ? -5.914 10.031 0.241 1.00 98.69 96 GLN A N 1
ATOM 692 C CA . GLN A 1 96 ? -6.202 11.331 0.836 1.00 98.69 96 GLN A CA 1
ATOM 693 C C . GLN A 1 96 ? -5.150 11.739 1.870 1.00 98.69 96 GLN A C 1
ATOM 695 O O . GLN A 1 96 ? -4.289 10.955 2.268 1.00 98.69 96 GLN A O 1
ATOM 700 N N . LYS A 1 97 ? -5.234 12.995 2.314 1.00 97.88 97 LYS A N 1
ATOM 701 C CA . LYS A 1 97 ? -4.321 13.575 3.298 1.00 97.88 97 LYS A CA 1
ATOM 702 C C . LYS A 1 97 ? -4.270 12.741 4.587 1.00 97.88 97 LYS A C 1
ATOM 704 O O . LYS A 1 97 ? -5.289 12.257 5.075 1.00 97.88 97 LYS A O 1
ATOM 709 N N . ASP A 1 98 ? -3.068 12.602 5.140 1.00 97.81 98 ASP A N 1
ATOM 710 C CA . ASP A 1 98 ? -2.783 11.943 6.422 1.00 97.81 98 ASP A CA 1
ATOM 711 C C . ASP A 1 98 ? -3.281 10.490 6.564 1.00 97.81 98 ASP A C 1
ATOM 713 O O . ASP A 1 98 ? -3.283 9.962 7.676 1.00 97.81 98 ASP A O 1
ATOM 717 N N . ALA A 1 99 ? -3.680 9.825 5.475 1.00 98.69 99 ALA A N 1
ATOM 718 C CA . ALA A 1 99 ? -4.187 8.455 5.473 1.00 98.69 99 ALA A CA 1
ATOM 719 C C . ALA A 1 99 ? -3.304 7.469 6.262 1.00 98.69 99 ALA A C 1
ATOM 721 O O . ALA A 1 99 ? -3.842 6.636 6.983 1.00 98.69 99 ALA A O 1
ATOM 722 N N . PHE A 1 100 ? -1.979 7.596 6.178 1.00 98.75 100 PHE A N 1
ATOM 723 C CA . PHE A 1 100 ? -0.970 6.766 6.845 1.00 98.75 100 PHE A CA 1
ATOM 724 C C . PHE A 1 100 ? -0.075 7.553 7.815 1.00 98.75 100 PHE A C 1
ATOM 726 O O . PHE A 1 100 ? 0.944 7.037 8.291 1.00 98.75 100 PHE A O 1
ATOM 733 N N . ASN A 1 101 ? -0.431 8.798 8.144 1.00 98.06 101 ASN A N 1
ATOM 734 C CA . ASN A 1 101 ? 0.346 9.616 9.073 1.00 98.06 101 ASN A CA 1
ATOM 735 C C . ASN A 1 101 ? 0.468 8.914 10.436 1.00 98.06 101 ASN A C 1
ATOM 737 O O . ASN A 1 101 ? -0.532 8.531 11.028 1.00 98.06 101 ASN A O 1
ATOM 741 N N . GLY A 1 102 ? 1.680 8.711 10.952 1.00 98.38 102 GLY A N 1
ATOM 742 C CA . GLY A 1 102 ? 1.905 8.008 12.220 1.00 98.38 102 GLY A CA 1
ATOM 743 C C . GLY A 1 102 ? 1.892 6.474 12.131 1.00 98.38 102 GLY A C 1
ATOM 744 O O . GLY A 1 102 ? 2.073 5.817 13.158 1.00 98.38 102 GLY A O 1
ATOM 745 N N . CYS A 1 103 ? 1.751 5.882 10.937 1.00 98.56 103 CYS A N 1
ATOM 746 C CA . CYS A 1 103 ? 1.946 4.443 10.706 1.00 98.56 103 CYS A CA 1
ATOM 747 C C . CYS A 1 103 ? 3.440 4.076 10.690 1.00 98.56 103 CYS A C 1
ATOM 749 O O . CYS A 1 103 ? 3.985 3.654 9.676 1.00 98.56 103 CYS A O 1
ATOM 751 N N . VAL A 1 104 ? 4.133 4.262 11.814 1.00 97.69 104 VAL A N 1
ATOM 752 C CA . VAL A 1 104 ? 5.607 4.177 11.904 1.00 97.69 104 VAL A CA 1
ATOM 753 C C . VAL A 1 104 ? 6.198 2.783 11.655 1.00 97.69 104 VAL A C 1
ATOM 755 O O . VAL A 1 104 ? 7.414 2.646 11.522 1.00 97.69 104 VAL A O 1
ATOM 758 N N . LYS A 1 105 ? 5.369 1.734 11.636 1.00 98.12 105 LYS A N 1
ATOM 759 C CA . LYS A 1 105 ? 5.781 0.364 11.293 1.00 98.12 105 LYS A CA 1
ATOM 760 C C . LYS A 1 105 ? 5.549 0.019 9.824 1.00 98.12 105 LYS A C 1
ATOM 762 O O . LYS A 1 105 ? 6.200 -0.899 9.331 1.00 98.12 105 LYS A O 1
ATOM 767 N N . LEU A 1 106 ? 4.717 0.782 9.119 1.00 97.69 106 LEU A N 1
ATOM 768 C CA . LEU A 1 106 ? 4.472 0.643 7.690 1.00 97.69 106 LEU A CA 1
ATOM 769 C C . LEU A 1 106 ? 5.588 1.386 6.963 1.00 97.69 106 LEU A C 1
ATOM 771 O O . LEU A 1 106 ? 5.449 2.551 6.598 1.00 97.69 106 LEU A O 1
ATOM 775 N N . LEU A 1 107 ? 6.741 0.732 6.833 1.00 96.25 107 LEU A N 1
ATOM 776 C CA . LEU A 1 107 ? 7.943 1.357 6.273 1.00 96.25 107 LEU A CA 1
ATOM 777 C C . LEU A 1 107 ? 7.869 1.528 4.753 1.00 96.25 107 LEU A C 1
ATOM 779 O O . LEU A 1 107 ? 8.519 2.422 4.211 1.00 96.25 107 LEU A O 1
ATOM 783 N N . SER A 1 108 ? 7.101 0.674 4.084 1.00 97.00 108 SER A N 1
ATOM 784 C CA . SER A 1 108 ? 6.981 0.626 2.632 1.00 97.00 108 SER A CA 1
ATOM 785 C C . SER A 1 108 ? 5.511 0.581 2.236 1.00 97.00 108 SER A C 1
ATOM 787 O O . SER A 1 108 ? 4.729 -0.143 2.847 1.00 97.00 108 SER A O 1
ATOM 789 N N . VAL A 1 109 ? 5.149 1.321 1.192 1.00 98.06 109 VAL A N 1
ATOM 790 C CA . VAL A 1 109 ? 3.817 1.267 0.573 1.00 98.06 109 VAL A CA 1
ATOM 791 C C . VAL A 1 109 ? 3.940 1.010 -0.923 1.00 98.06 109 VAL A C 1
ATOM 793 O O . VAL A 1 109 ? 4.873 1.497 -1.561 1.00 98.06 109 VAL A O 1
ATOM 796 N N . ASN A 1 110 ? 2.991 0.249 -1.467 1.00 97.50 110 ASN A N 1
ATOM 797 C CA . ASN A 1 110 ? 2.884 -0.033 -2.896 1.00 97.50 110 ASN A CA 1
ATOM 798 C C . ASN A 1 110 ? 1.668 0.696 -3.470 1.00 97.50 110 ASN A C 1
ATOM 800 O O . ASN A 1 110 ? 0.575 0.596 -2.911 1.00 97.50 110 ASN A O 1
ATOM 804 N N . PHE A 1 111 ? 1.836 1.376 -4.601 1.00 98.12 111 PHE A N 1
ATOM 805 C CA . PHE A 1 111 ? 0.728 1.918 -5.387 1.00 98.12 111 PHE A CA 1
ATOM 806 C C . PHE A 1 111 ? 0.951 1.687 -6.876 1.00 98.12 111 PHE A C 1
ATOM 808 O O . PHE A 1 111 ? 2.080 1.615 -7.354 1.00 98.12 111 PHE A O 1
ATOM 815 N N . TYR A 1 112 ? -0.141 1.604 -7.626 1.00 97.50 112 TYR A N 1
ATOM 816 C CA . TYR A 1 112 ? -0.122 1.141 -9.008 1.00 97.50 112 TYR A CA 1
ATOM 817 C C . TYR A 1 112 ? -0.601 2.219 -9.979 1.00 97.50 112 TYR A C 1
ATOM 819 O O . TYR A 1 112 ? -0.998 3.313 -9.577 1.00 97.50 112 TYR A O 1
ATOM 827 N N . ALA A 1 113 ? -0.567 1.899 -11.274 1.00 96.25 113 ALA A N 1
ATOM 828 C CA . ALA A 1 113 ? -0.938 2.808 -12.356 1.00 96.25 113 ALA A CA 1
ATOM 829 C C . ALA A 1 113 ? -2.278 3.562 -12.174 1.00 96.25 113 ALA A C 1
ATOM 831 O O . ALA A 1 113 ? -2.339 4.709 -12.615 1.00 96.25 113 ALA A O 1
ATOM 832 N N . PRO A 1 114 ? -3.334 3.006 -11.538 1.00 98.06 114 PRO A N 1
ATOM 833 C CA . PRO A 1 114 ? -4.574 3.755 -11.310 1.00 98.06 114 PRO A CA 1
ATOM 834 C C . PRO A 1 114 ? -4.453 4.967 -10.375 1.00 98.06 114 PRO A C 1
ATOM 836 O O . PRO A 1 114 ? -5.344 5.818 -10.394 1.00 98.06 114 PRO A O 1
ATOM 839 N N . LEU A 1 115 ? -3.390 5.079 -9.570 1.00 98.69 115 LEU A N 1
ATOM 840 C CA . LEU A 1 115 ? -3.211 6.185 -8.630 1.00 98.69 115 LEU A CA 1
ATOM 841 C C . LEU A 1 115 ? -3.023 7.515 -9.377 1.00 98.69 115 LEU A C 1
ATOM 843 O O . LEU A 1 115 ? -1.971 7.794 -9.948 1.00 98.69 115 LEU A O 1
ATOM 847 N N . THR A 1 116 ? -4.036 8.377 -9.317 1.00 98.38 116 THR A N 1
ATOM 848 C CA . THR A 1 116 ? -4.026 9.704 -9.960 1.00 98.38 116 THR A CA 1
ATOM 849 C C . THR A 1 116 ? -3.866 10.848 -8.965 1.00 98.38 116 THR A C 1
ATOM 851 O O . THR A 1 116 ? -3.442 11.940 -9.361 1.00 98.38 116 THR A O 1
ATOM 854 N N . LYS A 1 117 ? -4.157 10.601 -7.680 1.00 98.56 117 LYS A N 1
ATOM 855 C CA . LYS A 1 117 ? -4.037 11.575 -6.589 1.00 98.56 117 LYS A CA 1
ATOM 856 C C . LYS A 1 117 ? -3.372 10.953 -5.362 1.00 98.56 117 LYS A C 1
ATOM 858 O O . LYS A 1 117 ? -3.933 10.053 -4.742 1.00 98.56 117 LYS A O 1
ATOM 863 N N . LEU A 1 118 ? -2.209 11.473 -4.989 1.00 98.56 118 LEU A N 1
ATOM 864 C CA . LEU A 1 118 ? -1.508 11.162 -3.747 1.00 98.56 118 LEU A CA 1
ATOM 865 C C . LEU A 1 118 ? -1.432 12.439 -2.910 1.00 98.56 118 LEU A C 1
ATOM 867 O O . LEU A 1 118 ? -0.621 13.309 -3.189 1.00 98.56 118 LEU A O 1
ATOM 871 N N . LEU A 1 119 ? -2.308 12.576 -1.922 1.00 98.19 119 LEU A N 1
ATOM 872 C CA . LEU A 1 119 ? -2.377 13.748 -1.043 1.00 98.19 119 LEU A CA 1
ATOM 873 C C . LEU A 1 119 ? -1.725 13.497 0.320 1.00 98.19 119 LEU A C 1
ATOM 875 O O . LEU A 1 119 ? -1.381 14.451 1.016 1.00 98.19 119 LEU A O 1
ATOM 879 N N . ASP A 1 120 ? -1.537 12.233 0.701 1.00 98.38 120 ASP A N 1
ATOM 880 C CA . ASP A 1 120 ? -0.701 11.876 1.842 1.00 98.38 120 ASP A CA 1
ATOM 881 C C . ASP A 1 120 ? 0.764 12.232 1.557 1.00 98.38 120 ASP A C 1
ATOM 883 O O . ASP A 1 120 ? 1.317 11.874 0.516 1.00 98.38 120 ASP A O 1
ATOM 887 N N . SER A 1 121 ? 1.405 12.917 2.503 1.00 97.38 121 SER A N 1
ATOM 888 C CA . SER A 1 121 ? 2.832 13.245 2.429 1.00 97.38 121 SER A CA 1
ATOM 889 C C . SER A 1 121 ? 3.739 12.019 2.569 1.00 97.38 121 SER A C 1
ATOM 891 O O . SER A 1 121 ? 4.932 12.113 2.285 1.00 97.38 121 SER A O 1
ATOM 893 N N . LEU A 1 122 ? 3.201 10.880 3.016 1.00 98.12 122 LEU A N 1
ATOM 894 C CA . LEU A 1 122 ? 3.929 9.666 3.377 1.00 98.12 122 LEU A CA 1
ATOM 895 C C . LEU A 1 122 ? 5.033 9.961 4.407 1.00 98.12 122 LEU A C 1
ATOM 897 O O . LEU A 1 122 ? 6.117 9.377 4.389 1.00 98.12 122 LEU A O 1
ATOM 901 N N . ALA A 1 123 ? 4.755 10.898 5.323 1.00 96.88 123 ALA A N 1
ATOM 902 C CA . ALA A 1 123 ? 5.703 11.410 6.315 1.00 96.88 123 ALA A CA 1
ATOM 903 C C . ALA A 1 123 ? 6.246 10.34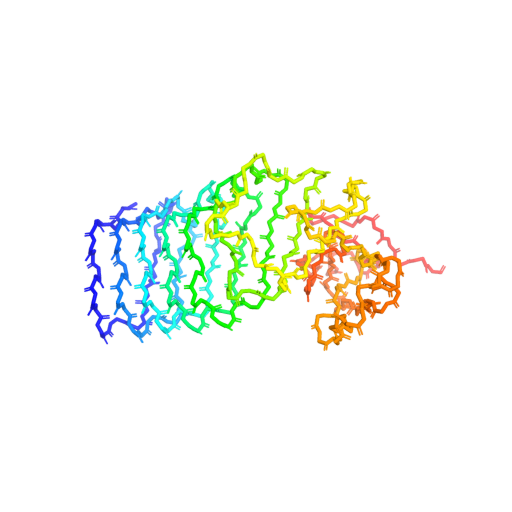8 7.285 1.00 96.88 123 ALA A C 1
ATOM 905 O O . ALA A 1 123 ? 7.252 10.588 7.949 1.00 96.88 123 ALA A O 1
ATOM 906 N N . SER A 1 124 ? 5.580 9.196 7.410 1.00 97.56 124 SER A N 1
ATOM 907 C CA . SER A 1 124 ? 6.001 8.090 8.283 1.00 97.56 124 SER A CA 1
ATOM 908 C C . SER A 1 124 ? 6.608 6.905 7.529 1.00 97.56 124 SER A C 1
ATOM 910 O O . SER A 1 124 ? 7.150 6.006 8.167 1.00 97.56 124 SER A O 1
ATOM 912 N N . GLN A 1 125 ? 6.531 6.901 6.198 1.00 97.31 125 GLN A N 1
ATOM 913 C CA . GLN A 1 125 ? 7.055 5.836 5.348 1.00 97.31 125 GLN A CA 1
ATOM 914 C C . GLN A 1 125 ? 8.484 6.166 4.913 1.00 97.31 125 GLN A C 1
ATOM 916 O O . GLN A 1 125 ? 8.847 7.326 4.717 1.00 97.31 125 GLN A O 1
ATOM 921 N N . ASN A 1 126 ? 9.282 5.122 4.703 1.00 95.19 126 ASN A N 1
ATOM 922 C CA . ASN A 1 126 ? 10.640 5.234 4.177 1.00 95.19 126 ASN A CA 1
ATOM 923 C C . ASN A 1 126 ? 10.688 4.987 2.669 1.00 95.19 126 ASN A C 1
ATOM 925 O O . ASN A 1 126 ? 11.512 5.587 1.981 1.00 95.19 126 ASN A O 1
ATOM 929 N N . ASN A 1 127 ? 9.817 4.111 2.161 1.00 96.69 127 ASN A N 1
ATOM 930 C CA . ASN A 1 127 ? 9.829 3.677 0.772 1.00 96.69 127 ASN A CA 1
ATOM 931 C C . ASN A 1 127 ? 8.436 3.782 0.142 1.00 96.69 127 ASN A C 1
ATOM 933 O O . ASN A 1 127 ? 7.429 3.410 0.748 1.00 96.69 127 ASN A O 1
ATOM 937 N N . LEU A 1 128 ? 8.406 4.218 -1.111 1.00 97.81 128 LEU A N 1
ATOM 938 C CA . LEU A 1 128 ? 7.256 4.128 -1.999 1.00 97.81 128 LEU A CA 1
ATOM 939 C C . LEU A 1 128 ? 7.654 3.286 -3.205 1.00 97.81 128 LEU A C 1
ATOM 941 O O . LEU A 1 128 ? 8.567 3.657 -3.934 1.00 97.81 128 LEU A O 1
ATOM 945 N N . PHE A 1 129 ? 6.947 2.189 -3.429 1.00 97.94 129 PHE A N 1
ATOM 946 C CA . PHE A 1 129 ? 7.031 1.395 -4.647 1.00 97.94 129 PHE A CA 1
ATOM 947 C C . PHE A 1 129 ? 5.865 1.779 -5.553 1.00 97.94 129 PHE A C 1
ATOM 949 O O . PHE A 1 129 ? 4.697 1.577 -5.218 1.00 97.94 129 PHE A O 1
ATOM 956 N N . PHE A 1 130 ? 6.178 2.413 -6.680 1.00 98.00 130 PHE A N 1
ATOM 957 C CA . PHE A 1 130 ? 5.187 2.893 -7.627 1.00 98.00 130 PHE A CA 1
ATOM 958 C C . PHE A 1 130 ? 5.263 2.128 -8.950 1.00 98.00 130 PHE A C 1
ATOM 960 O O . PHE A 1 130 ? 6.241 2.209 -9.693 1.00 98.00 130 PHE A O 1
ATOM 967 N N . HIS A 1 131 ? 4.184 1.417 -9.264 1.00 96.44 131 HIS A N 1
ATOM 968 C CA . HIS A 1 131 ? 4.064 0.535 -10.427 1.00 96.44 131 HIS A CA 1
ATOM 969 C C . HIS A 1 131 ? 3.324 1.197 -11.603 1.00 96.44 131 HIS A C 1
ATOM 971 O O . HIS A 1 131 ? 2.740 0.528 -12.456 1.00 96.44 131 HIS A O 1
ATOM 977 N N . GLY A 1 132 ? 3.284 2.531 -11.634 1.00 95.69 132 GLY A N 1
ATOM 978 C CA . GLY A 1 132 ? 2.772 3.306 -12.762 1.00 95.69 132 GLY A CA 1
ATOM 979 C C . GLY A 1 132 ? 3.876 3.735 -13.727 1.00 95.69 132 GLY A C 1
ATOM 980 O O . GLY A 1 132 ? 5.065 3.634 -13.435 1.00 95.69 132 GLY A O 1
ATOM 981 N N . THR A 1 133 ? 3.477 4.252 -14.888 1.00 96.50 133 THR A N 1
ATOM 982 C CA . THR A 1 133 ? 4.404 4.795 -15.899 1.00 96.50 133 THR A CA 1
ATOM 983 C C . THR A 1 133 ? 4.581 6.310 -15.796 1.00 96.50 133 THR A C 1
ATOM 985 O O . THR A 1 133 ? 5.543 6.862 -16.326 1.00 96.50 133 THR A O 1
ATOM 988 N N . VAL A 1 134 ? 3.660 6.987 -15.106 1.00 96.56 134 VAL A N 1
ATOM 989 C CA . VAL A 1 134 ? 3.641 8.436 -14.881 1.00 96.56 134 VAL A CA 1
ATOM 990 C C . VAL A 1 134 ? 3.175 8.684 -13.452 1.00 96.56 134 VAL A C 1
ATOM 992 O O . VAL A 1 134 ? 2.288 7.980 -12.972 1.00 96.56 134 VAL A O 1
ATOM 995 N N . GLN A 1 135 ? 3.776 9.656 -12.763 1.00 97.38 135 GLN A N 1
ATOM 996 C CA . GLN A 1 135 ? 3.375 10.014 -11.400 1.00 97.38 135 GLN A CA 1
ATOM 997 C C . GLN A 1 135 ? 1.907 10.478 -11.335 1.00 97.38 135 GLN A C 1
ATOM 999 O O . GLN A 1 135 ? 1.377 10.977 -12.335 1.00 97.38 135 GLN A O 1
ATOM 1004 N N . PRO A 1 136 ? 1.270 10.403 -10.152 1.00 98.12 136 PRO A N 1
ATOM 1005 C CA . PRO A 1 136 ? -0.038 10.997 -9.914 1.00 98.12 136 PRO A CA 1
ATOM 1006 C C . PRO A 1 136 ? -0.100 12.467 -10.353 1.00 98.12 136 PRO A C 1
ATOM 1008 O O . PRO A 1 136 ? 0.823 13.249 -10.124 1.00 98.12 136 PRO A O 1
ATOM 1011 N N . THR A 1 137 ? -1.223 12.857 -10.958 1.00 97.62 137 THR A N 1
ATOM 1012 C CA . THR A 1 137 ? -1.484 14.241 -11.392 1.00 97.62 137 THR A CA 1
ATOM 1013 C C . THR A 1 137 ? -1.640 15.220 -10.233 1.00 97.62 137 THR A C 1
ATOM 1015 O O . THR A 1 137 ? -1.467 16.423 -10.410 1.00 97.62 137 THR A O 1
ATOM 1018 N N . THR A 1 138 ? -1.980 14.719 -9.046 1.00 97.88 138 THR A N 1
ATOM 1019 C CA . THR A 1 138 ? -2.037 15.505 -7.815 1.00 97.88 138 THR A CA 1
ATOM 1020 C C . THR A 1 138 ? -1.112 14.875 -6.789 1.00 97.88 138 THR A C 1
ATOM 1022 O O . THR A 1 138 ? -1.223 13.682 -6.506 1.00 97.88 138 THR A O 1
ATOM 1025 N N . LEU A 1 139 ? -0.211 15.691 -6.256 1.00 96.94 139 LEU A N 1
ATOM 1026 C CA . LEU A 1 139 ? 0.734 15.352 -5.198 1.00 96.94 139 LEU A CA 1
ATOM 1027 C C . LEU A 1 139 ? 0.435 16.212 -3.952 1.00 96.94 139 LEU A C 1
ATOM 1029 O O . LEU A 1 139 ? -0.387 17.131 -4.056 1.00 96.94 139 LEU A O 1
ATOM 1033 N N . PRO A 1 140 ? 1.055 15.937 -2.789 1.00 94.75 140 PRO A N 1
ATOM 1034 C CA . PRO A 1 140 ? 0.763 16.656 -1.551 1.00 94.75 140 PRO A CA 1
ATOM 1035 C C . PRO A 1 140 ? 1.001 18.166 -1.672 1.00 94.75 140 PRO A C 1
ATOM 1037 O O . PRO A 1 140 ? 1.880 18.614 -2.412 1.00 94.75 140 PRO A O 1
ATOM 1040 N N . ASP A 1 141 ? 0.207 18.941 -0.930 1.00 86.75 141 ASP A N 1
ATOM 1041 C CA . ASP A 1 141 ? 0.263 20.406 -0.924 1.00 86.75 141 ASP A CA 1
ATOM 1042 C C . ASP A 1 141 ? 1.670 20.925 -0.547 1.00 86.75 141 ASP A C 1
ATOM 1044 O O . ASP A 1 141 ? 2.307 20.346 0.334 1.00 86.75 141 ASP A O 1
ATOM 1048 N N . PRO A 1 142 ? 2.167 22.031 -1.138 1.00 83.69 142 PRO A N 1
ATOM 1049 C CA . PRO A 1 142 ? 3.492 22.577 -0.824 1.00 83.69 142 PRO A CA 1
ATOM 1050 C C . PRO A 1 142 ? 3.739 22.918 0.655 1.00 83.69 142 PRO A C 1
ATOM 1052 O O . PRO A 1 142 ? 4.894 22.984 1.071 1.00 83.69 142 PRO A O 1
ATOM 1055 N N . THR A 1 143 ? 2.692 23.148 1.455 1.00 86.62 143 THR A N 1
ATOM 1056 C CA . THR A 1 143 ? 2.794 23.375 2.909 1.00 86.62 143 THR A CA 1
ATOM 1057 C C . THR A 1 143 ? 3.035 22.087 3.700 1.00 86.62 143 THR A C 1
ATOM 1059 O O . THR A 1 143 ? 3.600 22.131 4.792 1.00 86.62 143 THR A O 1
ATOM 1062 N N . THR A 1 144 ? 2.661 20.937 3.139 1.00 87.00 144 THR A N 1
ATOM 1063 C CA . THR A 1 144 ? 2.939 19.593 3.659 1.00 87.00 144 THR A CA 1
ATOM 1064 C C . THR A 1 144 ? 3.438 18.714 2.509 1.00 87.00 144 THR A C 1
ATOM 1066 O O . THR A 1 144 ? 2.707 17.823 2.063 1.00 87.00 144 THR A O 1
ATOM 1069 N N . PRO A 1 145 ? 4.642 18.999 1.976 1.00 92.62 145 PRO A N 1
ATOM 1070 C CA . PRO A 1 145 ? 5.131 18.342 0.775 1.00 92.62 145 PRO A CA 1
ATOM 1071 C C . PRO A 1 145 ? 5.334 16.849 1.025 1.00 92.62 145 PRO A C 1
ATOM 1073 O O . PRO A 1 145 ? 5.434 16.397 2.170 1.00 92.62 145 PRO A O 1
ATOM 1076 N N . ILE A 1 146 ? 5.439 16.085 -0.064 1.00 95.31 146 ILE A N 1
ATOM 1077 C CA . ILE A 1 146 ? 5.871 14.691 0.019 1.00 95.31 146 ILE A CA 1
ATOM 1078 C C . ILE A 1 146 ? 7.168 14.592 0.833 1.00 95.31 146 ILE A C 1
ATOM 1080 O O . ILE A 1 146 ? 8.047 15.453 0.740 1.00 95.31 146 ILE A O 1
ATOM 1084 N N . ASN A 1 147 ? 7.268 13.549 1.653 1.00 95.06 147 ASN A N 1
ATOM 1085 C CA . ASN A 1 147 ? 8.414 13.290 2.506 1.00 95.06 147 ASN A CA 1
ATOM 1086 C C . ASN A 1 147 ? 9.714 13.349 1.691 1.00 95.06 147 ASN A C 1
ATOM 1088 O O . ASN A 1 147 ? 9.967 12.506 0.833 1.00 95.06 147 ASN A O 1
ATOM 1092 N N . ASN A 1 148 ? 10.566 14.330 1.992 1.00 92.25 148 ASN A N 1
ATOM 1093 C CA . ASN A 1 148 ? 11.801 14.568 1.247 1.00 92.25 148 ASN A CA 1
ATOM 1094 C C . ASN A 1 148 ? 12.888 13.500 1.459 1.00 92.25 148 ASN A C 1
ATOM 1096 O O . ASN A 1 148 ? 13.916 13.541 0.789 1.00 92.25 148 ASN A O 1
ATOM 1100 N N . LYS A 1 149 ? 12.668 12.556 2.380 1.00 91.38 149 LYS A N 1
ATOM 1101 C CA . LYS A 1 149 ? 13.528 11.389 2.623 1.00 91.38 149 LYS A CA 1
ATOM 1102 C C . LYS A 1 149 ? 12.957 10.097 2.037 1.00 91.38 149 LYS A C 1
ATOM 1104 O O . LYS A 1 149 ? 13.562 9.040 2.209 1.00 91.38 149 LYS A O 1
ATOM 1109 N N . LEU A 1 150 ? 11.788 10.157 1.398 1.00 93.94 150 LEU A N 1
ATOM 1110 C CA . LEU A 1 150 ? 11.133 8.992 0.820 1.00 93.94 150 LEU A CA 1
ATOM 1111 C C . LEU A 1 150 ? 11.953 8.463 -0.360 1.00 93.94 150 LEU A C 1
ATOM 1113 O O . LEU A 1 150 ? 12.266 9.193 -1.300 1.00 93.94 150 LEU A O 1
ATOM 1117 N N . LYS A 1 151 ? 12.270 7.172 -0.326 1.00 94.25 151 LYS A N 1
ATOM 1118 C CA . LYS A 1 151 ? 12.889 6.463 -1.447 1.00 94.25 151 LYS A CA 1
ATOM 1119 C C . LYS A 1 151 ? 11.787 6.007 -2.387 1.00 94.25 151 LYS A C 1
ATOM 1121 O O . LYS A 1 151 ? 10.951 5.191 -2.000 1.00 94.25 151 LYS A O 1
ATOM 1126 N N . VAL A 1 152 ? 11.767 6.551 -3.600 1.00 96.06 152 VAL A N 1
ATOM 1127 C CA . VAL A 1 152 ? 10.738 6.224 -4.590 1.00 96.06 152 VAL A CA 1
ATOM 1128 C C . VAL A 1 152 ? 11.297 5.228 -5.592 1.00 96.06 152 VAL A C 1
ATOM 1130 O O . VAL A 1 152 ? 12.134 5.579 -6.416 1.00 96.06 152 VAL A O 1
ATOM 1133 N N . PHE A 1 153 ? 10.818 3.994 -5.522 1.00 96.81 153 PHE A N 1
ATOM 1134 C CA . PHE A 1 153 ? 11.149 2.912 -6.434 1.00 96.81 153 PHE A CA 1
ATOM 1135 C C . PHE A 1 153 ? 10.113 2.837 -7.549 1.00 96.81 153 PHE A C 1
ATOM 1137 O O . PHE A 1 153 ? 8.908 2.804 -7.289 1.00 96.81 153 PHE A O 1
ATOM 1144 N N . VAL A 1 154 ? 10.575 2.811 -8.792 1.00 96.94 154 VAL A N 1
ATOM 1145 C CA . VAL A 1 154 ? 9.716 2.777 -9.975 1.00 96.94 154 VAL A CA 1
ATOM 1146 C C . VAL A 1 154 ? 10.111 1.645 -10.911 1.00 96.94 154 VAL A C 1
ATOM 1148 O O . VAL A 1 154 ? 11.251 1.184 -10.928 1.00 96.94 154 VAL A O 1
ATOM 1151 N N . THR A 1 155 ? 9.157 1.227 -11.736 1.00 94.06 155 THR A N 1
ATOM 1152 C CA . THR A 1 155 ? 9.400 0.236 -12.790 1.00 94.06 155 THR A CA 1
ATOM 1153 C C . THR A 1 155 ? 10.238 0.815 -13.932 1.00 94.06 155 THR A C 1
ATOM 1155 O O . THR A 1 155 ? 10.309 2.031 -14.136 1.00 94.06 155 THR A O 1
ATOM 1158 N N . ASP A 1 156 ? 10.791 -0.061 -14.771 1.00 90.56 156 ASP A N 1
ATOM 1159 C CA . ASP A 1 156 ? 11.532 0.338 -15.976 1.00 90.56 156 ASP A CA 1
ATOM 1160 C C . ASP A 1 156 ? 10.699 1.194 -16.936 1.00 90.56 156 ASP A C 1
ATOM 1162 O O . ASP A 1 156 ? 11.244 2.056 -17.632 1.00 90.56 156 ASP A O 1
ATOM 1166 N N . SER A 1 157 ? 9.376 0.993 -16.920 1.00 92.62 157 SER A N 1
ATOM 1167 C CA . SER A 1 157 ? 8.409 1.716 -17.751 1.00 92.62 157 SER A CA 1
ATOM 1168 C C . SER A 1 157 ? 8.166 3.156 -17.287 1.00 92.62 157 SER A C 1
ATOM 1170 O O . SER A 1 157 ? 7.585 3.943 -18.032 1.00 92.62 157 SER A O 1
ATOM 1172 N N . TYR A 1 158 ? 8.607 3.527 -16.083 1.00 96.19 158 TYR A N 1
ATOM 1173 C CA . TYR A 1 158 ? 8.591 4.908 -15.616 1.00 96.19 158 TYR A CA 1
ATOM 1174 C C . TYR A 1 158 ? 9.806 5.650 -16.180 1.00 96.19 158 TYR A C 1
ATOM 1176 O O . TYR A 1 158 ? 10.954 5.370 -15.830 1.00 96.19 158 TYR A O 1
ATOM 1184 N N . THR A 1 159 ? 9.585 6.582 -17.104 1.00 95.25 159 THR A N 1
ATOM 1185 C CA . THR A 1 159 ? 10.685 7.229 -17.843 1.00 95.25 159 THR A CA 1
ATOM 1186 C C . THR A 1 159 ? 11.117 8.570 -17.263 1.00 95.25 159 THR A C 1
ATOM 1188 O O . THR A 1 159 ? 12.185 9.064 -17.620 1.00 95.25 159 THR A O 1
ATOM 1191 N N . ALA A 1 160 ? 10.310 9.184 -16.393 1.00 95.94 160 ALA A N 1
ATOM 1192 C CA . ALA A 1 160 ? 10.709 10.414 -15.722 1.00 95.94 160 ALA A CA 1
ATOM 1193 C C . ALA A 1 160 ? 11.813 10.122 -14.692 1.00 95.94 160 ALA A C 1
ATOM 1195 O O . ALA A 1 160 ? 11.786 9.106 -14.006 1.00 95.94 160 ALA A O 1
ATOM 1196 N N . GLY A 1 161 ? 12.791 11.022 -14.569 1.00 93.81 161 GLY A N 1
ATOM 1197 C CA . GLY A 1 161 ? 13.869 10.878 -13.580 1.00 93.81 161 GLY A CA 1
ATOM 1198 C C . GLY A 1 161 ? 13.443 11.212 -12.147 1.00 93.81 161 GLY A C 1
ATOM 1199 O O . GLY A 1 161 ? 14.220 11.020 -11.214 1.00 93.81 161 GLY A O 1
ATOM 1200 N N . THR A 1 162 ? 12.230 11.741 -11.964 1.00 95.56 162 THR A N 1
ATOM 1201 C CA . THR A 1 162 ? 11.726 12.185 -10.666 1.00 95.56 162 THR A CA 1
ATOM 1202 C C . THR A 1 162 ? 10.272 11.793 -10.427 1.00 95.56 162 THR A C 1
ATOM 1204 O O . THR A 1 162 ? 9.508 11.562 -11.366 1.00 95.56 162 THR A O 1
ATOM 1207 N N . PHE A 1 163 ? 9.896 11.751 -9.150 1.00 96.38 163 PHE A N 1
ATOM 1208 C CA . PHE A 1 163 ? 8.535 11.616 -8.640 1.00 96.38 163 PHE A CA 1
ATOM 1209 C C . PHE A 1 163 ? 8.321 12.688 -7.568 1.00 96.38 163 PHE A C 1
ATOM 1211 O O . PHE A 1 163 ? 8.971 12.666 -6.526 1.00 96.38 163 PHE A O 1
ATOM 1218 N N . GLY A 1 164 ? 7.466 13.677 -7.822 1.00 92.94 164 GLY A N 1
ATOM 1219 C CA . GLY A 1 164 ? 7.224 14.772 -6.874 1.00 92.94 164 GLY A CA 1
ATOM 1220 C C . GLY A 1 164 ? 8.474 15.564 -6.481 1.00 92.94 164 GLY A C 1
ATOM 1221 O O . GLY A 1 164 ? 8.560 16.060 -5.364 1.00 92.94 164 GLY A O 1
ATOM 1222 N N . GLY A 1 165 ? 9.460 15.649 -7.380 1.00 91.69 165 GLY A N 1
ATOM 1223 C CA . GLY A 1 165 ? 10.759 16.278 -7.117 1.00 91.69 165 GLY A CA 1
ATOM 1224 C C . GLY A 1 165 ? 11.791 15.366 -6.442 1.00 91.69 165 GLY A C 1
ATOM 1225 O O . GLY A 1 165 ? 12.963 15.727 -6.401 1.00 91.69 165 GLY A O 1
ATOM 1226 N N . LEU A 1 166 ? 11.394 14.179 -5.977 1.00 93.00 166 LEU A N 1
ATOM 1227 C CA . LEU A 1 166 ? 12.301 13.141 -5.485 1.00 93.00 166 LEU A CA 1
ATOM 1228 C C . LEU A 1 166 ? 12.897 12.370 -6.654 1.00 93.00 166 LEU A C 1
ATOM 1230 O O . LEU A 1 166 ? 12.259 12.242 -7.696 1.00 93.00 166 LEU A O 1
ATOM 1234 N N . ILE A 1 167 ? 14.098 11.828 -6.485 1.00 92.88 167 ILE A N 1
ATOM 1235 C CA . ILE A 1 167 ? 14.719 10.975 -7.501 1.00 92.88 167 ILE A CA 1
ATOM 1236 C C . ILE A 1 167 ? 13.927 9.668 -7.596 1.00 92.88 167 ILE A C 1
ATOM 1238 O O . ILE A 1 167 ? 13.670 9.016 -6.584 1.00 92.88 167 ILE A O 1
ATOM 1242 N N . ALA A 1 168 ? 13.536 9.301 -8.816 1.00 95.06 168 ALA A N 1
ATOM 1243 C CA . ALA A 1 168 ? 12.921 8.012 -9.092 1.00 95.06 168 ALA A CA 1
ATOM 1244 C C . ALA A 1 168 ? 14.028 6.964 -9.279 1.00 95.06 168 ALA A C 1
ATOM 1246 O O . ALA A 1 168 ? 14.923 7.150 -10.102 1.00 95.06 168 ALA A O 1
ATOM 1247 N N . LEU A 1 169 ? 13.977 5.890 -8.495 1.00 94.38 169 LEU A N 1
ATOM 1248 C CA . LEU A 1 169 ? 15.000 4.851 -8.424 1.00 94.38 169 LEU A CA 1
ATOM 1249 C C . LEU A 1 169 ? 14.536 3.588 -9.147 1.00 94.38 169 LEU A C 1
ATOM 1251 O O . LEU A 1 169 ? 13.466 3.059 -8.842 1.00 94.38 169 LEU A O 1
ATOM 1255 N N . LYS A 1 170 ? 15.364 3.053 -10.045 1.00 93.56 170 LYS A N 1
ATOM 1256 C CA . LYS A 1 170 ? 15.135 1.749 -10.676 1.00 93.56 170 LYS A CA 1
ATOM 1257 C C . LYS A 1 170 ? 16.048 0.698 -10.068 1.00 93.56 170 LYS A C 1
ATOM 1259 O O . LYS A 1 170 ? 17.263 0.729 -10.245 1.00 93.56 170 LYS A O 1
ATOM 1264 N N . ALA A 1 171 ? 15.455 -0.265 -9.367 1.00 91.31 171 ALA A N 1
ATOM 1265 C CA . ALA A 1 171 ? 16.207 -1.390 -8.814 1.00 91.31 171 ALA A CA 1
ATOM 1266 C C . ALA A 1 171 ? 16.628 -2.408 -9.885 1.00 91.31 171 ALA A C 1
ATOM 1268 O O . ALA A 1 171 ? 17.619 -3.107 -9.699 1.00 91.31 171 ALA A O 1
ATOM 1269 N N . ASN A 1 172 ? 15.901 -2.472 -11.010 1.00 91.31 172 ASN A N 1
ATOM 1270 C CA . ASN A 1 172 ? 16.124 -3.426 -12.102 1.00 91.31 172 ASN A CA 1
ATOM 1271 C C . ASN A 1 172 ? 16.134 -4.899 -11.635 1.00 91.31 172 ASN A C 1
ATOM 1273 O O . ASN A 1 172 ? 16.849 -5.735 -12.194 1.00 91.31 172 ASN A O 1
ATOM 1277 N N . CYS A 1 173 ? 15.363 -5.229 -10.593 1.00 94.75 173 CYS A N 1
ATOM 1278 C CA . CYS A 1 173 ? 15.202 -6.613 -10.162 1.00 94.75 173 CYS A CA 1
ATOM 1279 C C . CYS A 1 173 ? 14.388 -7.398 -11.189 1.00 94.75 173 CYS A C 1
ATOM 1281 O O . CYS A 1 173 ? 13.476 -6.879 -11.827 1.00 94.75 173 CYS A O 1
ATOM 1283 N N . THR A 1 174 ? 14.713 -8.677 -11.348 1.00 93.38 174 THR A N 1
ATOM 1284 C CA . THR A 1 174 ? 13.942 -9.551 -12.238 1.00 93.38 174 THR A CA 1
ATOM 1285 C C . THR A 1 174 ? 12.610 -9.957 -11.603 1.00 93.38 174 THR A C 1
ATOM 1287 O O . THR A 1 174 ? 12.418 -9.837 -10.398 1.00 93.38 174 THR A O 1
ATOM 1290 N N . THR A 1 175 ? 11.715 -10.574 -12.377 1.00 91.38 175 THR A N 1
ATOM 1291 C CA . THR A 1 175 ? 10.462 -11.154 -11.850 1.00 91.38 175 THR A CA 1
ATOM 1292 C C . THR A 1 175 ? 10.677 -12.306 -10.859 1.00 91.38 175 THR A C 1
ATOM 1294 O O . THR A 1 175 ? 9.716 -12.832 -10.316 1.00 91.38 175 THR A O 1
ATOM 1297 N N . LEU A 1 176 ? 11.912 -12.774 -10.658 1.00 92.50 176 LEU A N 1
ATOM 1298 C CA . LEU A 1 176 ? 12.262 -13.790 -9.656 1.00 92.50 176 LEU A CA 1
ATOM 1299 C C . LEU A 1 176 ? 12.994 -13.181 -8.457 1.00 92.50 176 LEU A C 1
ATOM 1301 O O . LEU A 1 176 ? 13.589 -13.910 -7.669 1.00 92.50 176 LEU A O 1
ATOM 1305 N N . GLN A 1 177 ? 12.970 -11.858 -8.342 1.00 95.19 177 GLN A N 1
ATOM 1306 C CA . GLN A 1 177 ? 13.634 -11.098 -7.302 1.00 95.19 177 GLN A CA 1
ATOM 1307 C C . GLN A 1 177 ? 12.719 -9.997 -6.774 1.00 95.19 177 GLN A C 1
ATOM 1309 O O . GLN A 1 177 ? 11.741 -9.613 -7.414 1.00 95.19 177 GLN A O 1
ATOM 1314 N N . CYS A 1 178 ? 13.078 -9.464 -5.615 1.00 95.19 178 CYS A N 1
ATOM 1315 C CA . CYS A 1 178 ? 12.507 -8.249 -5.058 1.00 95.19 178 CYS A CA 1
ATOM 1316 C C . CYS A 1 178 ? 13.626 -7.345 -4.518 1.00 95.19 178 CYS A C 1
ATOM 1318 O O . CYS A 1 178 ? 14.769 -7.773 -4.340 1.00 95.19 178 CYS A O 1
ATOM 1320 N N . VAL A 1 179 ? 13.312 -6.078 -4.284 1.00 95.31 179 VAL A N 1
ATOM 1321 C CA . VAL A 1 179 ? 14.243 -5.064 -3.791 1.00 95.31 179 VAL A CA 1
ATOM 1322 C C . VAL A 1 179 ? 14.582 -5.321 -2.326 1.00 95.31 179 VAL A C 1
ATOM 1324 O O . VAL A 1 179 ? 13.703 -5.402 -1.468 1.00 95.31 179 VAL A O 1
ATOM 1327 N N . ASP A 1 180 ? 15.873 -5.381 -2.017 1.00 93.12 180 ASP A N 1
ATOM 1328 C CA . ASP A 1 180 ? 16.356 -5.434 -0.644 1.00 93.12 180 ASP A CA 1
ATOM 1329 C C . ASP A 1 180 ? 16.341 -4.042 -0.005 1.00 93.12 180 ASP A C 1
ATOM 1331 O O . ASP A 1 180 ? 17.275 -3.246 -0.128 1.00 93.12 180 ASP A O 1
ATOM 1335 N N . ILE A 1 181 ? 15.273 -3.771 0.738 1.00 88.62 181 ILE A N 1
ATOM 1336 C CA . ILE A 1 181 ? 15.099 -2.529 1.498 1.00 88.62 181 ILE A CA 1
ATOM 1337 C C . ILE A 1 181 ? 15.874 -2.498 2.823 1.00 88.62 181 ILE A C 1
ATOM 1339 O O . ILE A 1 181 ? 15.834 -1.488 3.527 1.00 88.62 181 ILE A O 1
ATOM 1343 N N . THR A 1 182 ? 16.572 -3.578 3.195 1.00 84.81 182 THR A N 1
ATOM 1344 C CA . THR A 1 182 ? 17.452 -3.585 4.377 1.00 84.81 182 THR A CA 1
ATOM 1345 C C . THR A 1 182 ? 18.802 -2.943 4.076 1.00 84.81 182 THR A C 1
ATOM 1347 O O . THR A 1 182 ? 19.476 -2.431 4.978 1.00 84.81 182 THR A O 1
ATOM 1350 N N . THR A 1 183 ? 19.181 -2.908 2.797 1.00 72.75 183 THR A N 1
ATOM 1351 C CA . THR A 1 183 ? 20.392 -2.237 2.355 1.00 72.75 183 THR A CA 1
ATOM 1352 C C . THR A 1 183 ? 20.228 -0.724 2.510 1.00 72.75 183 THR A C 1
ATOM 1354 O O . THR A 1 183 ? 19.324 -0.092 1.958 1.00 72.75 183 THR A O 1
ATOM 1357 N N . LYS A 1 184 ? 21.136 -0.107 3.272 1.00 71.12 184 LYS A N 1
ATOM 1358 C CA . LYS A 1 184 ? 21.190 1.351 3.378 1.00 71.12 184 LYS A CA 1
ATOM 1359 C C . LYS A 1 184 ? 21.650 1.932 2.043 1.00 71.12 184 LYS A C 1
ATOM 1361 O O . LYS A 1 184 ? 22.833 1.867 1.720 1.00 71.12 184 LYS A O 1
ATOM 1366 N N . ILE A 1 185 ? 20.725 2.530 1.297 1.00 71.19 185 ILE A N 1
ATOM 1367 C CA . ILE A 1 185 ? 21.083 3.521 0.272 1.00 71.19 185 ILE A CA 1
ATOM 1368 C C . ILE A 1 185 ? 21.770 4.674 1.014 1.00 71.19 185 ILE A C 1
ATOM 1370 O O . ILE A 1 185 ? 21.181 5.129 2.001 1.00 71.19 185 ILE A O 1
ATOM 1374 N N . PRO A 1 186 ? 22.989 5.089 0.622 1.00 65.94 186 PRO A N 1
ATOM 1375 C CA . PRO A 1 186 ? 23.699 6.177 1.281 1.00 65.94 186 PRO A CA 1
ATOM 1376 C C . PRO A 1 186 ? 22.785 7.393 1.441 1.00 65.94 186 PRO A C 1
ATOM 1378 O O . PRO A 1 186 ? 22.226 7.869 0.458 1.00 65.94 186 PRO A O 1
ATOM 1381 N N . ASP A 1 187 ? 22.614 7.871 2.674 1.00 59.62 187 ASP A N 1
ATOM 1382 C CA . ASP A 1 187 ? 21.946 9.147 2.917 1.00 59.62 187 ASP A CA 1
ATOM 1383 C C . ASP A 1 187 ? 22.889 10.242 2.415 1.00 59.62 187 ASP A C 1
ATOM 1385 O O . ASP A 1 187 ? 24.030 10.364 2.872 1.00 59.62 187 ASP A O 1
ATOM 1389 N N . GLU A 1 188 ? 22.462 10.986 1.403 1.00 56.66 188 GLU A N 1
ATOM 1390 C CA . GLU A 1 188 ? 23.393 11.813 0.652 1.00 56.66 188 GLU A CA 1
ATOM 1391 C C . GLU A 1 188 ? 23.647 13.163 1.313 1.00 56.66 188 GLU A C 1
ATOM 1393 O O . GLU A 1 188 ? 22.756 13.996 1.481 1.00 56.66 188 GLU A O 1
ATOM 1398 N N . ASN A 1 189 ? 24.923 13.402 1.606 1.00 55.78 189 ASN A N 1
ATOM 1399 C CA . ASN A 1 189 ? 25.508 14.731 1.668 1.00 55.78 189 ASN A CA 1
ATOM 1400 C C . ASN A 1 189 ? 26.911 14.669 1.027 1.00 55.78 189 ASN A C 1
ATOM 1402 O O . ASN A 1 189 ? 27.818 14.121 1.661 1.00 55.78 189 ASN A O 1
ATOM 1406 N N . PRO A 1 190 ? 27.128 15.187 -0.203 1.00 62.22 190 PRO A N 1
ATOM 1407 C CA . PRO A 1 190 ? 26.186 15.886 -1.092 1.00 62.22 190 PRO A CA 1
ATOM 1408 C C . PRO A 1 190 ? 25.314 14.937 -1.948 1.00 62.22 190 PRO A C 1
ATOM 1410 O O . PRO A 1 190 ? 25.688 13.767 -2.096 1.00 62.22 190 PRO A O 1
ATOM 1413 N N . PRO A 1 191 ? 24.217 15.443 -2.561 1.00 67.19 191 PRO A N 1
ATOM 1414 C CA . PRO A 1 191 ? 23.377 14.685 -3.495 1.00 67.19 191 PRO A CA 1
ATOM 1415 C C . PRO A 1 191 ? 24.207 14.026 -4.612 1.00 67.19 191 PRO A C 1
ATOM 1417 O O . PRO A 1 191 ? 24.979 14.707 -5.291 1.00 67.19 191 PRO A O 1
ATOM 1420 N N . GLN A 1 192 ? 24.076 12.716 -4.805 1.00 68.75 192 GLN A N 1
ATOM 1421 C CA . GLN A 1 192 ? 24.672 11.942 -5.884 1.00 68.75 192 GLN A CA 1
ATOM 1422 C C . GLN A 1 192 ? 23.690 11.811 -7.055 1.00 68.75 192 GLN A C 1
ATOM 1424 O O . GLN A 1 192 ? 22.471 11.929 -6.913 1.00 68.75 192 GLN A O 1
ATOM 1429 N N . PRO A 1 193 ? 24.211 11.516 -8.254 1.00 77.88 193 PRO A N 1
ATOM 1430 C CA . PRO A 1 193 ? 23.380 11.141 -9.388 1.00 77.88 193 PRO A CA 1
ATOM 1431 C C . PRO A 1 193 ? 22.552 9.878 -9.107 1.00 77.88 193 PRO A C 1
ATOM 1433 O O . PRO A 1 193 ? 23.060 8.928 -8.511 1.00 77.88 193 PRO A O 1
ATOM 1436 N N . ALA A 1 194 ? 21.334 9.812 -9.659 1.00 77.88 194 ALA A N 1
ATOM 1437 C CA . ALA A 1 194 ? 20.451 8.636 -9.604 1.00 77.88 194 ALA A CA 1
ATOM 1438 C C . ALA A 1 194 ? 21.185 7.317 -9.912 1.00 77.88 194 ALA A C 1
ATOM 1440 O O . ALA A 1 194 ? 21.078 6.351 -9.164 1.00 77.88 194 ALA A O 1
ATOM 1441 N N . ALA A 1 195 ? 22.038 7.317 -10.941 1.00 77.44 195 ALA A N 1
ATOM 1442 C CA . ALA A 1 195 ? 22.815 6.150 -11.354 1.00 77.44 195 ALA A CA 1
ATOM 1443 C C . ALA A 1 195 ? 23.766 5.599 -10.270 1.00 77.44 195 ALA A C 1
ATOM 1445 O O . ALA A 1 195 ? 24.113 4.419 -10.303 1.00 77.44 195 ALA A O 1
ATOM 1446 N N . ASN A 1 196 ? 24.226 6.425 -9.324 1.00 79.06 196 ASN A N 1
ATOM 1447 C CA . ASN A 1 196 ? 25.062 5.964 -8.212 1.00 79.06 196 ASN A CA 1
ATOM 1448 C C . ASN A 1 196 ? 24.215 5.302 -7.122 1.00 79.06 196 ASN A C 1
ATOM 1450 O O . ASN A 1 196 ? 24.621 4.272 -6.586 1.00 79.06 196 ASN A O 1
ATOM 1454 N N . MET A 1 197 ? 23.034 5.854 -6.834 1.00 80.88 197 MET A N 1
ATOM 1455 C CA . MET A 1 197 ? 22.084 5.248 -5.900 1.00 80.88 197 MET A CA 1
ATOM 1456 C C . MET A 1 197 ? 21.549 3.918 -6.426 1.00 80.88 197 MET A C 1
ATOM 1458 O O . MET A 1 197 ? 21.523 2.944 -5.683 1.00 80.88 197 MET A O 1
ATOM 1462 N N . GLU A 1 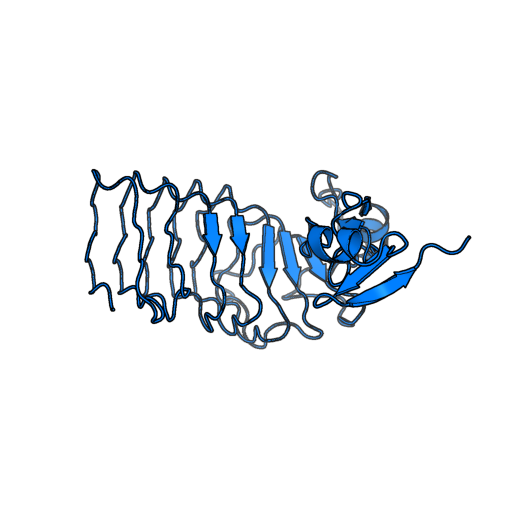198 ? 21.203 3.844 -7.713 1.00 81.81 198 GLU A N 1
ATOM 1463 C CA . GLU A 1 198 ? 20.720 2.613 -8.350 1.00 81.81 198 GLU A CA 1
ATOM 1464 C C . GLU A 1 198 ? 21.759 1.488 -8.296 1.00 81.81 198 GLU A C 1
ATOM 1466 O O . GLU A 1 198 ? 21.415 0.346 -8.015 1.00 81.81 198 GLU A O 1
ATOM 1471 N N . LYS A 1 199 ? 23.051 1.802 -8.456 1.00 82.19 199 LYS A N 1
ATOM 1472 C CA . LYS A 1 199 ? 24.139 0.821 -8.277 1.00 82.19 199 LYS A CA 1
ATOM 1473 C C . LYS A 1 199 ? 24.260 0.287 -6.849 1.00 82.19 199 LYS A C 1
ATOM 1475 O O . LYS A 1 199 ? 24.837 -0.781 -6.658 1.00 82.19 199 LYS A O 1
ATOM 1480 N N . ALA A 1 200 ? 23.789 1.035 -5.852 1.00 82.94 200 ALA A N 1
ATOM 1481 C CA . ALA A 1 200 ? 23.788 0.601 -4.459 1.00 82.94 200 ALA A CA 1
ATOM 1482 C C . ALA A 1 200 ? 22.565 -0.265 -4.113 1.00 82.94 200 ALA A C 1
ATOM 1484 O O . ALA A 1 200 ? 22.575 -0.931 -3.074 1.00 82.94 200 ALA A O 1
ATOM 1485 N N . LEU A 1 201 ? 21.530 -0.267 -4.963 1.00 88.62 201 LEU A N 1
ATOM 1486 C CA . LEU A 1 201 ? 20.361 -1.120 -4.793 1.00 88.62 201 LEU A CA 1
ATOM 1487 C C . LEU A 1 201 ? 20.740 -2.581 -4.992 1.00 88.62 201 LEU A C 1
ATOM 1489 O O . LEU A 1 201 ? 21.534 -2.937 -5.863 1.00 88.62 201 LEU A O 1
ATOM 1493 N N . LYS A 1 202 ? 20.149 -3.438 -4.166 1.00 91.50 202 LYS A N 1
ATOM 1494 C CA . LYS A 1 202 ? 20.322 -4.881 -4.251 1.00 91.50 202 LYS A CA 1
ATOM 1495 C C . LYS A 1 202 ? 18.978 -5.541 -4.462 1.00 91.50 202 LYS A C 1
ATOM 1497 O O . LYS A 1 202 ? 17.962 -5.092 -3.936 1.00 91.50 202 LYS A O 1
ATOM 1502 N N . CYS A 1 203 ? 19.018 -6.630 -5.208 1.00 94.69 203 CYS A N 1
ATOM 1503 C CA . CYS A 1 203 ? 17.896 -7.521 -5.404 1.00 94.69 203 CYS A CA 1
ATOM 1504 C C . CYS A 1 203 ? 18.166 -8.810 -4.635 1.00 94.69 203 CYS A C 1
ATOM 1506 O O . CYS A 1 203 ? 19.290 -9.319 -4.648 1.00 94.69 203 CYS A O 1
ATOM 1508 N N . VAL A 1 204 ? 17.143 -9.325 -3.968 1.00 95.38 204 VAL A N 1
ATOM 1509 C CA . VAL A 1 204 ? 17.164 -10.633 -3.313 1.00 95.38 204 VAL A CA 1
ATOM 1510 C C . VAL A 1 204 ? 16.273 -11.581 -4.089 1.00 95.38 204 VAL A C 1
ATOM 1512 O O . VAL A 1 204 ? 15.218 -11.185 -4.585 1.00 95.38 204 VAL A O 1
ATOM 1515 N N . ASP A 1 205 ? 16.720 -12.824 -4.229 1.00 96.25 205 ASP A N 1
ATOM 1516 C CA . ASP A 1 205 ? 15.945 -13.847 -4.918 1.00 96.25 205 ASP A CA 1
ATOM 1517 C C . ASP A 1 205 ? 14.679 -14.169 -4.122 1.00 96.25 205 ASP A C 1
ATOM 1519 O O . ASP A 1 205 ? 14.702 -14.296 -2.895 1.00 96.25 205 ASP A O 1
ATOM 1523 N N . CYS A 1 206 ? 13.566 -14.307 -4.837 1.00 93.69 206 CYS A N 1
ATOM 1524 C CA . CYS A 1 206 ? 12.332 -14.808 -4.262 1.00 93.69 206 CYS A CA 1
ATOM 1525 C C . CYS A 1 206 ? 12.532 -16.234 -3.734 1.00 93.69 206 CYS A C 1
ATOM 1527 O O . CYS A 1 206 ? 13.290 -17.027 -4.303 1.00 93.69 206 CYS A O 1
ATOM 1529 N N . ASP A 1 207 ? 11.747 -16.607 -2.721 1.00 91.56 207 ASP A N 1
ATOM 1530 C CA . ASP A 1 207 ? 11.527 -18.018 -2.408 1.00 91.56 207 ASP A CA 1
ATOM 1531 C C . ASP A 1 207 ? 11.147 -18.783 -3.685 1.00 91.56 207 ASP A C 1
ATOM 1533 O O . ASP A 1 207 ? 10.411 -18.271 -4.527 1.00 91.56 207 ASP A O 1
ATOM 1537 N N . SER A 1 208 ? 11.559 -20.046 -3.810 1.00 85.94 208 SER A N 1
ATOM 1538 C CA . SER A 1 208 ? 11.361 -20.850 -5.034 1.00 85.94 208 SER A CA 1
ATOM 1539 C C . SER A 1 208 ? 9.901 -21.039 -5.472 1.00 85.94 208 SER A C 1
ATOM 1541 O O . SER A 1 208 ? 9.639 -21.503 -6.581 1.00 85.94 208 SER A O 1
ATOM 1543 N N . LYS A 1 209 ? 8.943 -20.690 -4.609 1.00 89.88 209 LYS A N 1
ATOM 1544 C CA . LYS A 1 209 ? 7.497 -20.753 -4.860 1.00 89.88 209 LYS A CA 1
ATOM 1545 C C . LYS A 1 209 ? 6.857 -19.379 -5.028 1.00 89.88 209 LYS A C 1
ATOM 1547 O O . LYS A 1 209 ? 5.636 -19.300 -5.117 1.00 89.88 209 LYS A O 1
ATOM 1552 N N . LYS A 1 210 ? 7.645 -18.309 -5.055 1.00 92.00 210 LYS A N 1
ATOM 1553 C CA . LYS A 1 210 ? 7.163 -16.942 -5.207 1.00 92.00 210 LYS A CA 1
ATOM 1554 C C . LYS A 1 210 ? 7.818 -16.262 -6.394 1.00 92.00 210 LYS A C 1
ATOM 1556 O O . LYS A 1 210 ? 8.922 -16.607 -6.802 1.00 92.00 210 LYS A O 1
ATOM 1561 N N . MET A 1 211 ? 7.114 -15.296 -6.956 1.00 91.88 211 MET A N 1
ATOM 1562 C CA . MET A 1 211 ? 7.655 -14.419 -7.984 1.00 91.88 211 MET A CA 1
ATOM 1563 C C . MET A 1 211 ? 7.151 -13.000 -7.763 1.00 91.88 211 MET A C 1
ATOM 1565 O O . MET A 1 211 ? 6.130 -12.807 -7.096 1.00 91.88 211 MET A O 1
ATOM 1569 N N . SER A 1 212 ? 7.862 -12.031 -8.331 1.00 91.62 212 SER A N 1
ATOM 1570 C CA . SER A 1 212 ? 7.392 -10.657 -8.387 1.00 91.62 212 SER A CA 1
ATOM 1571 C C . SER A 1 212 ? 6.668 -10.360 -9.694 1.00 91.62 212 SER A C 1
ATOM 1573 O O . SER A 1 212 ? 6.998 -10.931 -10.740 1.00 91.62 212 SER A O 1
ATOM 1575 N N . VAL A 1 213 ? 5.667 -9.478 -9.634 1.00 88.88 213 VAL A N 1
ATOM 1576 C CA . VAL A 1 213 ? 4.938 -9.003 -10.821 1.00 88.88 213 VAL A CA 1
ATOM 1577 C C . VAL A 1 213 ? 5.901 -8.344 -11.810 1.00 88.88 213 VAL A C 1
ATOM 1579 O O . VAL A 1 213 ? 5.874 -8.660 -13.000 1.00 88.88 213 VAL A O 1
ATOM 1582 N N . ASP A 1 214 ? 6.763 -7.462 -11.309 1.00 90.69 214 ASP A N 1
ATOM 1583 C CA . ASP A 1 214 ? 7.668 -6.634 -12.110 1.00 90.69 214 ASP A CA 1
ATOM 1584 C C . ASP A 1 214 ? 9.046 -6.409 -11.461 1.00 90.69 214 ASP A C 1
ATOM 1586 O O . ASP A 1 214 ? 9.870 -5.691 -12.020 1.00 90.69 214 ASP A O 1
ATOM 1590 N N . GLY A 1 215 ? 9.321 -7.031 -10.309 1.00 92.19 215 GLY A N 1
ATOM 1591 C CA . GLY A 1 215 ? 10.571 -6.866 -9.562 1.00 92.19 215 GLY A CA 1
ATOM 1592 C C . GLY A 1 215 ? 10.653 -5.556 -8.768 1.00 92.19 215 GLY A C 1
ATOM 1593 O O . GLY A 1 215 ? 11.589 -5.375 -7.990 1.00 92.19 215 GLY A O 1
ATOM 1594 N N . ASN A 1 216 ? 9.681 -4.649 -8.908 1.00 94.62 216 ASN A N 1
ATOM 1595 C CA . ASN A 1 216 ? 9.653 -3.360 -8.224 1.00 94.62 216 ASN A CA 1
ATOM 1596 C C . ASN A 1 216 ? 8.853 -3.432 -6.918 1.00 94.62 216 ASN A C 1
ATOM 1598 O O . ASN A 1 216 ? 7.945 -2.644 -6.691 1.00 94.62 216 ASN A O 1
ATOM 1602 N N . ASN A 1 217 ? 9.185 -4.375 -6.047 1.00 93.81 217 ASN A N 1
ATOM 1603 C CA . ASN A 1 217 ? 8.574 -4.483 -4.725 1.00 93.81 217 ASN A CA 1
ATOM 1604 C C . ASN A 1 217 ? 9.610 -4.991 -3.723 1.00 93.81 217 ASN A C 1
ATOM 1606 O O . ASN A 1 217 ? 10.643 -5.516 -4.122 1.00 93.81 217 ASN A O 1
ATOM 1610 N N . TYR A 1 218 ? 9.355 -4.849 -2.426 1.00 93.25 218 TYR A N 1
ATOM 1611 C CA . TYR A 1 218 ? 10.216 -5.351 -1.349 1.00 93.25 218 TYR A CA 1
ATOM 1612 C C . TYR A 1 218 ? 9.875 -6.784 -0.909 1.00 93.25 218 TYR A C 1
ATOM 1614 O O . TYR A 1 218 ? 10.524 -7.336 -0.021 1.00 93.25 218 TYR A O 1
ATOM 1622 N N . TYR A 1 219 ? 8.853 -7.383 -1.519 1.00 92.75 219 TYR A N 1
ATOM 1623 C CA . TYR A 1 219 ? 8.481 -8.784 -1.370 1.00 92.75 219 TYR A CA 1
ATOM 1624 C C . TYR A 1 219 ? 8.004 -9.343 -2.713 1.00 92.75 219 TYR A C 1
ATOM 1626 O O . TYR A 1 219 ? 7.628 -8.597 -3.611 1.00 92.75 219 TYR A O 1
ATOM 1634 N N . CYS A 1 220 ? 8.005 -10.667 -2.843 1.00 92.75 220 CYS A N 1
ATOM 1635 C CA . CYS A 1 220 ? 7.476 -11.351 -4.020 1.00 92.75 220 CYS A CA 1
ATOM 1636 C C . CYS A 1 220 ? 5.993 -11.680 -3.803 1.00 92.75 220 CYS A C 1
ATOM 1638 O O . CYS A 1 220 ? 5.651 -12.455 -2.905 1.00 92.75 220 CYS A O 1
ATOM 1640 N N . GLU A 1 221 ? 5.124 -11.056 -4.592 1.00 89.56 221 GLU A N 1
ATOM 1641 C CA . GLU A 1 221 ? 3.682 -10.947 -4.345 1.00 89.56 221 GLU A CA 1
ATOM 1642 C C . GLU A 1 221 ? 2.890 -12.172 -4.804 1.00 89.56 221 GLU A C 1
ATOM 1644 O O . GLU A 1 221 ? 1.821 -12.471 -4.274 1.00 89.56 221 GLU A O 1
ATOM 1649 N N . ILE A 1 222 ? 3.399 -12.885 -5.809 1.00 88.69 222 ILE A N 1
ATOM 1650 C CA . ILE A 1 222 ? 2.675 -13.978 -6.453 1.00 88.69 222 ILE A CA 1
ATOM 1651 C C . ILE A 1 222 ? 3.103 -15.304 -5.832 1.00 88.69 222 ILE A C 1
ATOM 1653 O O . ILE A 1 222 ? 4.256 -15.715 -5.971 1.00 88.69 222 ILE A O 1
ATOM 1657 N N . ASP A 1 223 ? 2.153 -16.016 -5.225 1.00 89.88 223 ASP A N 1
ATOM 1658 C CA . ASP A 1 223 ? 2.326 -17.410 -4.813 1.00 89.88 223 ASP A CA 1
ATOM 1659 C C . ASP A 1 223 ? 2.102 -18.359 -6.006 1.00 89.88 223 ASP A C 1
ATOM 1661 O O . ASP A 1 223 ? 1.022 -18.428 -6.597 1.00 89.88 223 ASP A O 1
ATOM 1665 N N . MET A 1 224 ? 3.143 -19.107 -6.369 1.00 88.75 224 MET A N 1
ATOM 1666 C CA . MET A 1 224 ? 3.141 -20.092 -7.452 1.00 88.75 224 MET A CA 1
ATOM 1667 C C . MET A 1 224 ? 2.923 -21.528 -6.954 1.00 88.75 224 MET A C 1
ATOM 1669 O O . MET A 1 224 ? 2.913 -22.448 -7.773 1.00 88.75 224 MET A O 1
ATOM 1673 N N . THR A 1 225 ? 2.743 -21.748 -5.646 1.00 89.00 225 THR A N 1
ATOM 1674 C CA . THR A 1 225 ? 2.722 -23.078 -5.011 1.00 89.00 225 THR A CA 1
ATOM 1675 C C . THR A 1 225 ? 1.767 -24.043 -5.705 1.00 89.00 225 THR A C 1
ATOM 1677 O O . THR A 1 225 ? 2.165 -25.150 -6.060 1.00 89.00 225 THR A O 1
ATOM 1680 N N . GLU A 1 226 ? 0.520 -23.634 -5.935 1.00 87.56 226 GLU A N 1
ATOM 1681 C CA . GLU A 1 226 ? -0.484 -24.509 -6.553 1.00 87.56 226 GLU A CA 1
ATOM 1682 C C . GLU A 1 226 ? -0.174 -24.816 -8.022 1.00 87.56 226 GLU A C 1
ATOM 1684 O O . GLU A 1 226 ? -0.372 -25.927 -8.516 1.00 87.56 226 GLU A O 1
ATOM 1689 N N . CYS A 1 227 ? 0.400 -23.843 -8.720 1.00 84.75 227 CYS A N 1
ATOM 1690 C CA . CYS A 1 227 ? 0.772 -24.002 -10.113 1.00 84.75 227 CYS A CA 1
ATOM 1691 C C . CYS A 1 227 ? 1.962 -24.946 -10.292 1.00 84.75 227 CYS A C 1
ATOM 1693 O O . CYS A 1 227 ? 1.936 -25.796 -11.177 1.00 84.75 227 CYS A O 1
ATOM 1695 N N . ILE A 1 228 ? 2.974 -24.840 -9.428 1.00 87.25 228 ILE A N 1
ATOM 1696 C CA . ILE A 1 228 ? 4.157 -25.711 -9.455 1.00 87.25 228 ILE A CA 1
ATOM 1697 C C . ILE A 1 228 ? 3.773 -27.162 -9.132 1.00 87.25 228 ILE A C 1
ATOM 1699 O O . ILE A 1 228 ? 4.336 -28.079 -9.722 1.00 87.25 228 ILE A O 1
ATOM 1703 N N . LYS A 1 229 ? 2.764 -27.403 -8.277 1.00 88.94 229 LYS A N 1
ATOM 1704 C CA . LYS A 1 229 ? 2.222 -28.765 -8.077 1.00 88.94 229 LYS A CA 1
ATOM 1705 C C . LYS A 1 229 ? 1.672 -29.371 -9.371 1.00 88.94 229 LYS A C 1
ATOM 1707 O O . LYS A 1 229 ? 1.808 -30.569 -9.587 1.00 88.94 229 LYS A O 1
ATOM 1712 N N . THR A 1 230 ? 1.045 -28.549 -10.212 1.00 88.50 230 THR A N 1
ATOM 1713 C CA . THR A 1 230 ? 0.423 -28.982 -11.476 1.00 88.50 230 THR A CA 1
ATOM 1714 C C . THR A 1 230 ? 1.436 -29.048 -12.625 1.00 88.50 230 THR A C 1
ATOM 1716 O O . THR A 1 230 ? 1.298 -29.849 -13.548 1.00 88.50 230 THR A O 1
ATOM 1719 N N . HIS A 1 231 ? 2.472 -28.214 -12.571 1.00 87.50 231 HIS A N 1
ATOM 1720 C CA . HIS A 1 231 ? 3.503 -28.073 -13.591 1.00 87.50 231 HIS A CA 1
ATOM 1721 C C . HIS A 1 231 ? 4.883 -28.128 -12.925 1.00 87.50 231 HIS A C 1
ATOM 1723 O O . HIS A 1 231 ? 5.466 -27.087 -12.627 1.00 87.50 231 HIS A O 1
ATOM 1729 N N . ALA A 1 232 ? 5.395 -29.340 -12.688 1.00 84.94 232 ALA A N 1
ATOM 1730 C CA . ALA A 1 232 ? 6.609 -29.570 -11.894 1.00 84.94 232 ALA A CA 1
ATOM 1731 C C . ALA A 1 232 ? 7.848 -28.818 -12.417 1.00 84.94 232 ALA A C 1
ATOM 1733 O O . ALA A 1 232 ? 8.644 -28.321 -11.624 1.00 84.94 232 ALA A O 1
ATOM 1734 N N . ASP A 1 233 ? 7.963 -28.655 -13.737 1.00 88.00 233 ASP A N 1
ATOM 1735 C CA . ASP A 1 233 ? 9.076 -27.937 -14.368 1.00 88.00 233 ASP A CA 1
ATOM 1736 C C . ASP A 1 233 ? 8.815 -26.431 -14.508 1.00 88.00 233 ASP A C 1
ATOM 1738 O O . ASP A 1 233 ? 9.530 -25.740 -15.232 1.00 88.00 233 ASP A O 1
ATOM 1742 N N . CYS A 1 234 ? 7.773 -25.886 -13.877 1.00 86.88 234 CYS A N 1
ATOM 1743 C CA . CYS A 1 234 ? 7.429 -24.482 -14.036 1.00 86.88 234 CYS A CA 1
ATOM 1744 C C . CYS A 1 234 ? 8.309 -23.557 -13.196 1.00 86.88 234 CYS A C 1
ATOM 1746 O O . CYS A 1 234 ? 8.394 -23.680 -11.979 1.00 86.88 234 CYS A O 1
ATOM 1748 N N . ARG A 1 235 ? 8.900 -22.562 -13.858 1.00 84.69 235 ARG A N 1
ATOM 1749 C CA . ARG A 1 235 ? 9.739 -21.523 -13.254 1.00 84.69 235 ARG A CA 1
ATOM 1750 C C . ARG A 1 235 ? 9.023 -20.184 -13.076 1.00 84.69 235 ARG A C 1
ATOM 1752 O O . ARG A 1 235 ? 9.353 -19.444 -12.162 1.00 84.69 235 ARG A O 1
ATOM 1759 N N . ILE A 1 236 ? 8.088 -19.842 -13.962 1.00 84.75 236 ILE A N 1
ATOM 1760 C CA . ILE A 1 236 ? 7.267 -18.624 -13.856 1.00 84.75 236 ILE A CA 1
ATOM 1761 C C . ILE A 1 236 ? 5.820 -19.029 -14.059 1.00 84.75 236 ILE A C 1
ATOM 1763 O O . ILE A 1 236 ? 5.485 -19.550 -15.126 1.00 84.75 236 ILE A O 1
ATOM 1767 N N . CYS A 1 237 ? 4.963 -18.749 -13.082 1.00 82.38 237 CYS A N 1
ATOM 1768 C CA . CYS A 1 237 ? 3.543 -19.033 -13.187 1.00 82.38 237 CYS A CA 1
ATOM 1769 C C . CYS A 1 237 ? 2.682 -17.823 -12.856 1.00 82.38 237 CYS A C 1
ATOM 1771 O O . CYS A 1 237 ? 2.802 -17.224 -11.794 1.00 82.38 237 CYS A O 1
ATOM 1773 N N . THR A 1 238 ? 1.744 -17.513 -13.749 1.00 80.25 238 THR A N 1
ATOM 1774 C CA . THR A 1 238 ? 0.775 -16.440 -13.529 1.00 80.25 238 THR A CA 1
ATOM 1775 C C . THR A 1 238 ? -0.628 -16.917 -13.869 1.00 80.25 238 THR A C 1
ATOM 1777 O O . THR A 1 238 ? -0.848 -17.589 -14.882 1.00 80.25 238 THR A O 1
ATOM 1780 N N . LYS A 1 239 ? -1.594 -16.574 -13.005 1.00 82.38 239 LYS A N 1
ATOM 1781 C CA . LYS A 1 239 ? -3.017 -16.936 -13.157 1.00 82.38 239 LYS A CA 1
ATOM 1782 C C . LYS A 1 239 ? -3.231 -18.445 -13.380 1.00 82.38 239 LYS A C 1
ATOM 1784 O O . LYS A 1 239 ? -3.964 -18.844 -14.282 1.00 82.38 239 LYS A O 1
ATOM 1789 N N . GLY A 1 240 ? -2.526 -19.273 -12.603 1.00 80.88 240 GLY A N 1
ATOM 1790 C CA . GLY A 1 240 ? -2.627 -20.737 -12.659 1.00 80.88 240 GLY A CA 1
ATOM 1791 C C . GLY A 1 240 ? -2.082 -21.382 -13.938 1.00 80.88 240 GLY A C 1
ATOM 1792 O O . GLY A 1 240 ? -2.400 -22.532 -14.213 1.00 80.88 240 GLY A O 1
ATOM 1793 N N . LYS A 1 241 ? -1.296 -20.659 -14.748 1.00 85.00 241 LYS A N 1
ATOM 1794 C CA . LYS A 1 241 ? -0.702 -21.182 -15.986 1.00 85.00 241 LYS A CA 1
ATOM 1795 C C . LYS A 1 241 ? 0.806 -21.016 -15.978 1.00 85.00 241 LYS A C 1
ATOM 1797 O O . LYS A 1 241 ? 1.301 -19.908 -15.750 1.00 85.00 241 LYS A O 1
ATOM 1802 N N . CYS A 1 242 ? 1.522 -22.081 -16.332 1.00 88.25 242 CYS A N 1
ATOM 1803 C CA . CYS A 1 242 ? 2.957 -21.978 -16.523 1.00 88.25 242 CYS A CA 1
ATOM 1804 C C . CYS A 1 242 ? 3.296 -21.078 -17.718 1.00 88.25 242 CYS A C 1
ATOM 1806 O O . CYS A 1 242 ? 2.748 -21.231 -18.811 1.00 88.25 242 CYS A O 1
ATOM 1808 N N . LYS A 1 243 ? 4.184 -20.110 -17.493 1.00 88.31 243 LYS A N 1
ATOM 1809 C CA . LYS A 1 243 ? 4.663 -19.142 -18.490 1.00 88.31 243 LYS A CA 1
ATOM 1810 C C . LYS A 1 243 ? 6.090 -19.415 -18.935 1.00 88.31 243 LYS A C 1
ATOM 1812 O O . LYS A 1 243 ? 6.450 -19.055 -20.050 1.00 88.31 243 LYS A O 1
ATOM 1817 N N . LYS A 1 244 ? 6.897 -20.035 -18.074 1.00 85.44 244 LYS A N 1
ATOM 1818 C CA . LYS A 1 244 ? 8.281 -20.400 -18.371 1.00 85.44 244 LYS A CA 1
ATOM 1819 C C . LYS A 1 244 ? 8.628 -21.680 -17.637 1.00 85.44 244 LYS A C 1
ATOM 1821 O O . LYS A 1 244 ? 8.444 -21.727 -16.424 1.00 85.44 244 LYS A O 1
ATOM 1826 N N . CYS A 1 245 ? 9.157 -22.666 -18.349 1.00 87.06 245 CYS A N 1
ATOM 1827 C CA . CYS A 1 245 ? 9.682 -23.885 -17.745 1.00 87.06 245 CYS A CA 1
ATOM 1828 C C . CYS A 1 245 ? 11.175 -23.736 -17.412 1.00 87.06 245 CYS A C 1
ATOM 1830 O O . CYS A 1 245 ? 11.867 -22.877 -17.969 1.00 87.06 245 CYS A O 1
ATOM 1832 N N . VAL A 1 246 ? 11.674 -24.568 -16.503 1.00 81.19 246 VAL A N 1
ATOM 1833 C CA . VAL A 1 246 ? 13.106 -24.813 -16.333 1.00 81.19 246 VAL A CA 1
ATOM 1834 C C . VAL A 1 246 ? 13.590 -25.491 -17.617 1.00 81.19 246 VAL A C 1
ATOM 1836 O O . VAL A 1 246 ? 13.041 -26.507 -18.030 1.00 81.19 246 VAL A O 1
ATOM 1839 N N . THR A 1 247 ? 14.557 -24.894 -18.311 1.00 71.56 247 THR A N 1
ATOM 1840 C CA . THR A 1 247 ? 15.217 -25.551 -19.446 1.00 71.56 247 THR A CA 1
ATOM 1841 C C . THR A 1 247 ? 16.153 -26.622 -18.902 1.00 71.56 247 THR A C 1
ATOM 1843 O O . THR A 1 247 ? 16.997 -26.293 -18.065 1.00 71.56 247 THR A O 1
ATOM 1846 N N . SER A 1 248 ? 15.980 -27.864 -19.359 1.00 52.56 248 SER A N 1
ATOM 1847 C CA . SER A 1 248 ? 16.924 -28.973 -19.163 1.00 52.56 248 SER A CA 1
ATOM 1848 C C . SER A 1 248 ? 18.274 -28.688 -19.805 1.00 52.56 248 SER A C 1
ATOM 1850 O O . SER A 1 248 ? 18.240 -28.174 -20.950 1.00 52.56 248 SER A O 1
#

Secondary structure (DSSP, 8-state):
-EEPTTTTTT-SS---EEE--SSPEEE-TTTTTT--S--BEEETT-EEEE-TTTTTT-SS--EEE-TT-SEE-TTTTTT-TT--EEE--TT--EE-TTTTTT-TT--EEEEETT--EE----TT-SEEEEESSS--SB---TTS-S-TT-EEEE-TT---SEETTEEEE-----TTEEE-TTS-PPPPSSPPPHHHHHHH--EEEPPTTEE-SSS-SSS--EE-HHHHHH-TTEEEEETTEEEEEPP-